Protein AF-A0AA38JEW5-F1 (afdb_monomer_lite)

Sequence (229 aa):
MPILPPASLPDKCTCCRGNADSGFKTCTACRKKRNAYQKQRNRKKRAKDILSSYDLDIEKKREKTLLNDTMIFGTEFQSATEMYRQLKSLVRMNARLNYKACHSIVADPECGHKKRALLVARDVRKVAHVPFNHKGAPAHPSQSLSFHTLQFRCTCMTSDSSQRVVGKQANYLGNGDAENGTCQGEVEVTVLDDLRHPSGIAARFLYHHLFFRPEYNSPRICRTQWRGY

Radius of gyration: 36.74 Å; chains: 1; bounding box: 129×66×47 Å

Structure (mmCIF, N/CA/C/O backbone):
data_AF-A0AA38JEW5-F1
#
_entry.id   AF-A0AA38JEW5-F1
#
loop_
_atom_site.group_PDB
_atom_site.id
_atom_site.type_symbol
_atom_site.label_atom_id
_atom_site.label_alt_id
_atom_site.label_comp_id
_atom_site.label_asym_id
_atom_site.label_entity_id
_atom_site.label_seq_id
_atom_site.pdbx_PDB_ins_code
_atom_site.Cartn_x
_atom_site.Cartn_y
_atom_site.Cartn_z
_atom_site.occupancy
_atom_site.B_iso_or_equiv
_atom_site.auth_seq_id
_atom_site.auth_comp_id
_atom_site.auth_asym_id
_atom_site.auth_atom_id
_atom_site.pdbx_PDB_model_num
ATOM 1 N N . MET A 1 1 ? 76.617 30.696 5.388 1.00 65.62 1 MET A N 1
ATOM 2 C CA . MET A 1 1 ? 75.631 30.307 4.357 1.00 65.62 1 MET A CA 1
ATOM 3 C C . MET A 1 1 ? 75.469 31.486 3.404 1.00 65.62 1 MET A C 1
ATOM 5 O O . MET A 1 1 ? 74.928 32.494 3.841 1.00 65.62 1 MET A O 1
ATOM 9 N N . PRO A 1 2 ? 76.011 31.443 2.176 1.00 67.31 2 PRO A N 1
ATOM 10 C CA . PRO A 1 2 ? 75.814 32.523 1.211 1.00 67.31 2 PRO A CA 1
ATOM 11 C C . PRO A 1 2 ? 74.336 32.601 0.798 1.00 67.31 2 PRO A C 1
ATOM 13 O O . PRO A 1 2 ? 73.737 31.594 0.423 1.00 67.31 2 PRO A O 1
ATOM 16 N N . ILE A 1 3 ? 73.741 33.792 0.898 1.00 75.50 3 ILE A N 1
ATOM 17 C CA . ILE A 1 3 ? 72.380 34.074 0.428 1.00 75.50 3 ILE A CA 1
ATOM 18 C C . ILE A 1 3 ? 72.451 34.193 -1.097 1.00 75.50 3 ILE A C 1
ATOM 20 O O . ILE A 1 3 ? 73.058 35.125 -1.620 1.00 75.50 3 ILE A O 1
ATOM 24 N N . LEU A 1 4 ? 71.873 33.226 -1.812 1.00 73.81 4 LEU A N 1
ATOM 25 C CA . LEU A 1 4 ? 71.761 33.291 -3.268 1.00 73.81 4 LEU A CA 1
ATOM 26 C C . LEU A 1 4 ? 70.819 34.442 -3.661 1.00 73.81 4 LEU A C 1
ATOM 28 O O . LEU A 1 4 ? 69.742 34.566 -3.067 1.00 73.81 4 LEU A O 1
ATOM 32 N N . PRO A 1 5 ? 71.188 35.274 -4.652 1.00 75.69 5 PRO A N 1
ATOM 33 C CA . PRO A 1 5 ? 70.313 36.332 -5.132 1.00 75.69 5 PRO A CA 1
ATOM 34 C C . PRO A 1 5 ? 69.021 35.726 -5.704 1.00 75.69 5 PRO A C 1
ATOM 36 O O . PRO A 1 5 ? 69.061 34.655 -6.321 1.00 75.69 5 PRO A O 1
ATOM 39 N N . PRO A 1 6 ? 67.862 36.382 -5.510 1.00 78.31 6 PRO A N 1
ATOM 40 C CA . PRO A 1 6 ? 66.603 35.899 -6.054 1.00 78.31 6 PRO A CA 1
ATOM 41 C C . PRO A 1 6 ? 66.712 35.830 -7.578 1.00 78.31 6 PRO A C 1
ATOM 43 O O . PRO A 1 6 ? 67.056 36.815 -8.229 1.00 78.31 6 PRO A O 1
ATOM 46 N N . ALA A 1 7 ? 66.435 34.653 -8.141 1.00 79.81 7 ALA A N 1
ATOM 47 C CA . ALA A 1 7 ? 66.433 34.451 -9.584 1.00 79.81 7 ALA A CA 1
ATOM 48 C C . ALA A 1 7 ? 65.529 35.499 -10.254 1.00 79.81 7 ALA A C 1
ATOM 50 O O . ALA A 1 7 ? 64.361 35.647 -9.876 1.00 79.81 7 ALA A O 1
ATOM 51 N N . SER A 1 8 ? 66.075 36.228 -11.230 1.00 79.88 8 SER A N 1
ATOM 52 C CA . SER A 1 8 ? 65.326 37.226 -11.989 1.00 79.88 8 SER A CA 1
ATOM 53 C C . SER A 1 8 ? 64.119 36.569 -12.663 1.00 79.88 8 SER A C 1
ATOM 55 O O . SER A 1 8 ? 64.194 35.469 -13.219 1.00 79.88 8 SER A O 1
ATOM 57 N N . LEU A 1 9 ? 62.961 37.221 -12.556 1.00 79.19 9 LEU A N 1
ATOM 58 C CA . LEU A 1 9 ? 61.744 36.746 -13.206 1.00 79.19 9 LEU A CA 1
ATOM 59 C C . LEU A 1 9 ? 61.880 36.899 -14.731 1.00 79.19 9 LEU A C 1
ATOM 61 O O . LEU A 1 9 ? 62.495 37.857 -15.187 1.00 79.19 9 LEU A O 1
ATOM 65 N N . PRO A 1 10 ? 61.310 35.978 -15.528 1.00 81.50 10 PRO A N 1
ATOM 66 C CA . PRO A 1 10 ? 61.422 36.037 -16.981 1.00 81.50 10 PRO A CA 1
ATOM 67 C C . PRO A 1 10 ? 60.634 37.221 -17.562 1.00 81.50 10 PRO A C 1
ATOM 69 O O . PRO A 1 10 ? 59.448 37.373 -17.268 1.00 81.50 10 PRO A O 1
ATOM 72 N N . ASP A 1 11 ? 61.257 37.983 -18.467 1.00 84.19 11 ASP A N 1
ATOM 73 C CA . ASP A 1 11 ? 60.635 39.138 -19.149 1.00 84.19 11 ASP A CA 1
ATOM 74 C C . ASP A 1 11 ? 59.455 38.743 -20.051 1.00 84.19 11 ASP A C 1
ATOM 76 O O . ASP A 1 11 ? 58.557 39.536 -20.350 1.00 84.19 11 ASP A O 1
ATOM 80 N N . LYS A 1 12 ? 59.444 37.483 -20.495 1.00 90.00 12 LYS A N 1
ATOM 81 C CA . LYS A 1 12 ? 58.421 36.931 -21.381 1.00 90.00 12 LYS A CA 1
ATOM 82 C C . LYS A 1 12 ? 57.562 35.914 -20.647 1.00 90.00 12 LYS A C 1
ATOM 84 O O . LYS A 1 12 ? 58.041 35.019 -19.954 1.00 90.00 12 LYS A O 1
ATOM 89 N N . CYS A 1 13 ? 56.257 36.012 -20.865 1.00 91.25 13 CYS A N 1
ATOM 90 C CA . CYS A 1 13 ? 55.272 35.074 -20.365 1.00 91.25 13 CYS A CA 1
ATOM 91 C C . CYS A 1 13 ? 55.573 33.663 -20.874 1.00 91.25 13 CYS A C 1
ATOM 93 O O . CYS A 1 13 ? 55.599 33.412 -22.078 1.00 91.25 13 CYS A O 1
ATOM 95 N N . THR A 1 14 ? 55.672 32.711 -19.953 1.00 89.06 14 THR A N 1
ATOM 96 C CA . THR A 1 14 ? 55.956 31.305 -20.274 1.00 89.06 14 THR A CA 1
ATOM 97 C C . THR A 1 14 ? 54.867 30.618 -21.106 1.00 89.06 14 THR A C 1
ATOM 99 O O . THR A 1 14 ? 55.142 29.619 -21.759 1.00 89.06 14 THR A O 1
ATOM 102 N N . CYS A 1 15 ? 53.635 31.144 -21.121 1.00 90.88 15 CYS A N 1
ATOM 103 C CA . CYS A 1 15 ? 52.511 30.546 -21.850 1.00 90.88 15 CYS A CA 1
ATOM 104 C C . CYS A 1 15 ? 52.329 31.088 -23.277 1.00 90.88 15 CYS A C 1
ATOM 106 O O . CYS A 1 15 ? 51.988 30.318 -24.166 1.00 90.88 15 CYS A O 1
ATOM 108 N N . CYS A 1 16 ? 52.497 32.396 -23.500 1.00 93.81 16 CYS A N 1
ATOM 109 C CA . CYS A 1 16 ? 52.230 33.028 -24.804 1.00 93.81 16 CYS A CA 1
ATOM 110 C C . CYS A 1 16 ? 53.411 33.814 -25.380 1.00 93.81 16 CYS A C 1
ATOM 112 O O . CYS A 1 16 ? 53.269 34.416 -26.438 1.00 93.81 16 CYS A O 1
ATOM 114 N N . ARG A 1 17 ? 54.551 33.853 -24.678 1.00 92.38 17 ARG A N 1
ATOM 115 C CA . ARG A 1 17 ? 55.756 34.629 -25.020 1.00 92.38 17 ARG A CA 1
ATOM 116 C C . ARG A 1 17 ? 55.576 36.156 -25.102 1.00 92.38 17 ARG A C 1
ATOM 118 O O . ARG A 1 17 ? 56.543 36.841 -25.414 1.00 92.38 17 ARG A O 1
ATOM 125 N N . GLY A 1 18 ? 54.391 36.692 -24.790 1.00 90.38 18 GLY A N 1
ATOM 126 C CA . GLY A 1 18 ? 54.160 38.137 -24.643 1.00 90.38 18 GLY A CA 1
ATOM 127 C C . GLY A 1 18 ? 54.789 38.710 -23.369 1.00 90.38 18 GLY A C 1
ATOM 128 O O . GLY A 1 18 ? 55.212 37.946 -22.504 1.00 90.38 18 GLY A O 1
ATOM 129 N N . ASN A 1 19 ? 54.823 40.035 -23.229 1.00 90.06 19 ASN A N 1
ATOM 130 C CA . ASN A 1 19 ? 55.461 40.706 -22.088 1.00 90.06 19 ASN A CA 1
ATOM 131 C C . ASN A 1 19 ? 54.817 40.275 -20.759 1.00 90.06 19 ASN A C 1
ATOM 133 O O . ASN A 1 19 ? 53.589 40.295 -20.621 1.00 90.06 19 ASN A O 1
ATOM 137 N N . ALA A 1 20 ? 55.635 39.813 -19.811 1.00 87.38 20 ALA A N 1
ATOM 138 C CA . ALA A 1 20 ? 55.176 39.461 -18.473 1.00 87.38 20 ALA A CA 1
ATOM 139 C C . ALA A 1 20 ? 54.899 40.726 -17.646 1.00 87.38 20 ALA A C 1
ATOM 141 O O . ALA A 1 20 ? 55.530 41.761 -17.847 1.00 87.38 20 ALA A O 1
ATOM 142 N N . ASP A 1 21 ? 53.950 40.636 -16.713 1.00 87.31 21 ASP A N 1
ATOM 143 C CA . ASP A 1 21 ? 53.734 41.721 -15.757 1.00 87.31 21 ASP A CA 1
ATOM 144 C C . ASP A 1 21 ? 54.842 41.668 -14.700 1.00 87.31 21 ASP A C 1
ATOM 146 O O . ASP A 1 21 ? 55.240 40.577 -14.270 1.00 87.31 21 ASP A O 1
ATOM 150 N N . SER A 1 22 ? 55.310 42.830 -14.245 1.00 87.06 22 SER A N 1
ATOM 151 C CA . SER A 1 22 ? 56.312 42.909 -13.183 1.00 87.06 22 SER A CA 1
ATOM 152 C C . SER A 1 22 ? 55.844 42.127 -11.948 1.00 87.06 22 SER A C 1
ATOM 154 O O . SER A 1 22 ? 54.728 42.293 -11.453 1.00 87.06 22 SER A O 1
ATOM 156 N N . GLY A 1 23 ? 56.684 41.199 -11.483 1.00 85.69 23 GLY A N 1
ATOM 157 C CA . GLY A 1 23 ? 56.381 40.341 -10.333 1.00 85.69 23 GLY A CA 1
ATOM 158 C C . GLY A 1 23 ? 55.600 39.053 -10.635 1.00 85.69 23 GLY A C 1
ATOM 159 O O . GLY A 1 23 ? 55.352 38.280 -9.710 1.00 85.69 23 GLY A O 1
ATOM 160 N N . PHE A 1 24 ? 55.241 38.755 -11.892 1.00 86.56 24 PHE A N 1
ATOM 161 C CA . PHE A 1 24 ? 54.499 37.534 -12.240 1.00 86.56 24 PHE A CA 1
ATOM 162 C C . PHE A 1 24 ? 55.147 36.730 -13.374 1.00 86.56 24 PHE A C 1
ATOM 164 O O . PHE A 1 24 ? 55.591 37.263 -14.380 1.00 86.56 24 PHE A O 1
ATOM 171 N N . LYS A 1 25 ? 55.089 35.393 -13.280 1.00 88.25 25 LYS A N 1
ATOM 172 C CA . LYS A 1 25 ? 55.591 34.469 -14.326 1.00 88.25 25 LYS A CA 1
ATOM 173 C C . LYS A 1 25 ? 54.719 34.420 -15.596 1.00 88.25 25 LYS A C 1
ATOM 175 O O . LYS A 1 25 ? 55.063 33.752 -16.571 1.00 88.25 25 LYS A O 1
ATOM 180 N N . THR A 1 26 ? 53.546 35.055 -15.583 1.00 91.50 26 THR A N 1
ATOM 181 C CA . THR A 1 26 ? 52.576 35.038 -16.688 1.00 91.50 26 THR A CA 1
ATOM 182 C C . THR A 1 26 ? 51.981 36.416 -16.909 1.00 91.50 26 THR A C 1
ATOM 184 O O . THR A 1 26 ? 51.644 37.077 -15.932 1.00 91.50 26 THR A O 1
ATOM 187 N N . CYS A 1 27 ? 51.753 36.796 -18.167 1.00 94.50 27 CYS A N 1
ATOM 188 C CA . CYS A 1 27 ? 51.086 38.052 -18.500 1.00 94.50 27 CYS A CA 1
ATOM 189 C C . CYS A 1 27 ? 49.611 38.063 -18.061 1.00 94.50 27 CYS A C 1
ATOM 191 O O . CYS A 1 27 ? 48.964 37.011 -17.922 1.00 94.50 27 CYS A O 1
ATOM 193 N N . THR A 1 28 ? 49.044 39.262 -17.922 1.00 93.81 28 THR A N 1
ATOM 194 C CA . THR A 1 28 ? 47.645 39.457 -17.522 1.00 93.81 28 THR A CA 1
ATOM 195 C C . THR A 1 28 ? 46.649 38.738 -18.435 1.00 93.81 28 THR A C 1
ATOM 197 O O . THR A 1 28 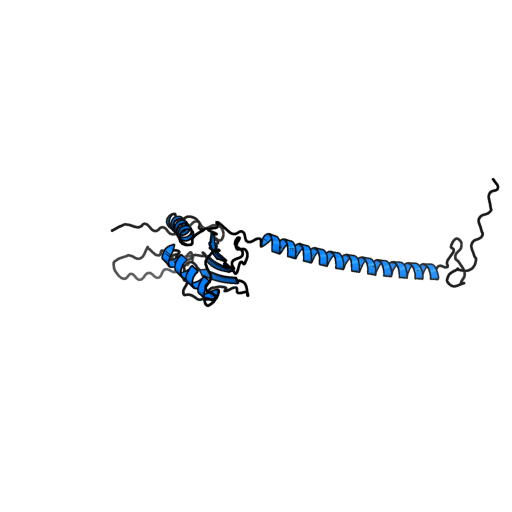? 45.673 38.177 -17.932 1.00 93.81 28 THR A O 1
ATOM 200 N N . ALA A 1 29 ? 46.890 38.671 -19.749 1.00 94.31 29 ALA A N 1
ATOM 201 C CA . ALA A 1 29 ? 46.008 37.963 -20.682 1.00 94.31 29 ALA A CA 1
ATOM 202 C C . ALA A 1 29 ? 45.953 36.449 -20.396 1.00 94.31 29 ALA A C 1
ATOM 204 O O . ALA A 1 29 ? 44.869 35.872 -20.261 1.00 94.31 29 ALA A O 1
ATOM 205 N N . CYS A 1 30 ? 47.114 35.810 -20.211 1.00 95.50 30 CYS A N 1
ATOM 206 C CA . CYS A 1 30 ? 47.204 34.392 -19.855 1.00 95.50 30 CYS A CA 1
ATOM 207 C C . CYS A 1 30 ? 46.584 34.102 -18.483 1.00 95.50 30 CYS A C 1
ATOM 209 O O . CYS A 1 30 ? 45.878 33.104 -18.323 1.00 95.50 30 CYS A O 1
ATOM 211 N N . ARG A 1 31 ? 46.783 34.995 -17.505 1.00 94.31 31 ARG A N 1
ATOM 212 C CA . ARG A 1 31 ? 46.160 34.899 -16.177 1.00 94.31 31 ARG A CA 1
ATOM 213 C C . ARG A 1 31 ? 44.634 35.005 -16.255 1.00 94.31 31 ARG A C 1
ATOM 215 O O . ARG A 1 31 ? 43.947 34.156 -15.692 1.00 94.31 31 ARG A O 1
ATOM 222 N N . LYS A 1 32 ? 44.089 35.973 -17.006 1.00 94.81 32 LYS A N 1
ATOM 223 C CA . LYS A 1 32 ? 42.638 36.108 -17.245 1.00 94.81 32 LYS A CA 1
ATOM 224 C C . LYS A 1 32 ? 42.058 34.855 -17.907 1.00 94.81 32 LYS A C 1
ATOM 226 O O . LYS A 1 32 ? 41.049 34.340 -17.431 1.00 94.81 32 LYS A O 1
ATOM 231 N N . LYS A 1 33 ? 42.725 34.313 -18.936 1.00 96.19 33 LYS A N 1
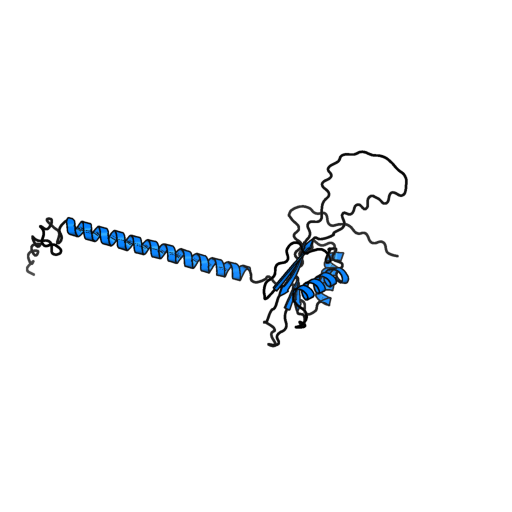ATOM 232 C CA . LYS A 1 33 ? 42.307 33.074 -19.619 1.00 96.19 33 LYS A CA 1
ATOM 233 C C . LYS A 1 33 ? 42.301 31.869 -18.671 1.00 96.19 33 LYS A C 1
ATOM 235 O O . LYS A 1 33 ? 41.318 31.131 -18.629 1.00 96.19 33 LYS A O 1
ATOM 240 N N . ARG A 1 34 ? 43.354 31.698 -17.861 1.00 96.12 34 ARG A N 1
ATOM 241 C CA . ARG A 1 34 ? 43.435 30.641 -16.836 1.00 96.12 34 ARG A CA 1
ATOM 242 C C . ARG A 1 34 ? 42.317 30.773 -15.800 1.00 96.12 34 ARG A C 1
ATOM 244 O O . ARG A 1 34 ? 41.654 29.783 -15.502 1.00 96.12 34 ARG A O 1
ATOM 251 N N . ASN A 1 35 ? 42.077 31.981 -15.295 1.00 96.25 35 ASN A N 1
ATOM 252 C CA . ASN A 1 35 ? 41.028 32.244 -14.309 1.00 96.25 35 ASN A CA 1
ATOM 253 C C . ASN A 1 35 ? 39.630 31.987 -14.889 1.00 96.25 35 ASN A C 1
ATOM 255 O O . ASN A 1 35 ? 38.791 31.394 -14.216 1.00 96.25 35 ASN A O 1
ATOM 259 N N . ALA A 1 36 ? 39.381 32.371 -16.145 1.00 95.94 36 ALA A N 1
ATOM 260 C CA . ALA A 1 36 ? 38.125 32.083 -16.836 1.00 95.94 36 ALA A CA 1
ATOM 261 C C . ALA A 1 36 ? 37.895 30.570 -16.991 1.00 95.94 36 ALA A C 1
ATOM 263 O O . ALA A 1 36 ? 36.815 30.078 -16.660 1.00 95.94 36 ALA A O 1
ATOM 264 N N . TYR A 1 37 ? 38.926 29.822 -17.401 1.00 97.19 37 TYR A N 1
ATOM 265 C CA . TYR A 1 37 ? 38.867 28.362 -17.493 1.00 97.19 37 TYR A CA 1
ATOM 266 C C . TYR A 1 37 ? 38.609 27.707 -16.128 1.00 97.19 37 TYR A C 1
ATOM 268 O O . TYR A 1 37 ? 37.722 26.862 -16.003 1.00 97.19 37 TYR A O 1
ATOM 276 N N . GLN A 1 38 ? 39.317 28.132 -15.075 1.00 97.50 38 GLN A N 1
ATOM 277 C CA . GLN A 1 38 ? 39.076 27.644 -13.713 1.00 97.50 38 GLN A CA 1
ATOM 278 C C . GLN A 1 38 ? 37.654 27.966 -13.235 1.00 97.50 38 GLN A C 1
ATOM 280 O O . GLN A 1 38 ? 36.978 27.091 -12.696 1.00 97.50 38 GLN A O 1
ATOM 285 N N . LYS A 1 39 ? 37.154 29.182 -13.491 1.00 97.62 39 LYS A N 1
ATOM 286 C CA . LYS A 1 39 ? 35.776 29.579 -13.168 1.00 97.62 39 LYS A CA 1
ATOM 287 C C . LYS A 1 39 ? 34.758 28.693 -13.889 1.00 97.62 39 LYS A C 1
ATOM 289 O O . LYS A 1 39 ? 33.797 28.248 -13.264 1.00 97.62 39 LYS A O 1
ATOM 294 N N . GLN A 1 40 ? 34.972 28.396 -15.171 1.00 97.31 40 GLN A N 1
ATOM 295 C CA . GLN A 1 40 ? 34.106 27.502 -15.944 1.00 97.31 40 GLN A CA 1
ATOM 296 C C . GLN A 1 40 ? 34.146 26.063 -15.409 1.00 97.31 40 GLN A C 1
ATOM 298 O O . GLN A 1 40 ? 33.094 25.455 -15.215 1.00 97.31 40 GLN A O 1
ATOM 303 N N . ARG A 1 41 ? 35.338 25.532 -15.110 1.00 97.75 41 ARG A N 1
ATOM 304 C CA . ARG A 1 41 ? 35.515 24.196 -14.521 1.00 97.75 41 ARG A CA 1
ATOM 305 C C . ARG A 1 41 ? 34.810 24.080 -13.168 1.00 97.75 41 ARG A C 1
ATOM 307 O O . ARG A 1 41 ? 34.092 23.110 -12.941 1.00 97.75 41 ARG A O 1
ATOM 314 N N . ASN A 1 42 ? 34.946 25.088 -12.308 1.00 97.06 42 ASN A N 1
ATOM 315 C CA . ASN A 1 42 ? 34.296 25.119 -10.998 1.00 97.06 42 ASN A CA 1
ATOM 316 C C . ASN A 1 42 ? 32.768 25.215 -11.111 1.00 97.06 42 ASN A C 1
ATOM 318 O O . ASN A 1 42 ? 32.065 24.553 -10.353 1.00 97.06 42 ASN A O 1
ATOM 322 N N . ARG A 1 43 ? 32.242 25.984 -12.076 1.00 96.88 43 ARG A N 1
ATOM 323 C CA . ARG A 1 43 ? 30.797 26.025 -12.368 1.00 96.88 43 ARG A CA 1
ATOM 324 C C . ARG A 1 43 ? 30.267 24.661 -12.806 1.00 96.88 43 ARG A C 1
ATOM 326 O O . ARG A 1 43 ? 29.262 24.215 -12.266 1.00 96.88 43 ARG A O 1
ATOM 333 N N . LYS A 1 44 ? 30.965 23.981 -13.725 1.00 96.25 44 LYS A N 1
ATOM 334 C CA . LYS A 1 44 ? 30.600 22.622 -14.160 1.00 96.25 44 LYS A CA 1
ATOM 335 C C . LYS A 1 44 ? 30.627 21.624 -13.000 1.00 96.25 44 LYS A C 1
ATOM 337 O O . LYS A 1 44 ? 29.700 20.835 -12.873 1.00 96.25 44 LYS A O 1
ATOM 342 N N . LYS A 1 45 ? 31.650 21.691 -12.138 1.00 97.31 45 LYS A N 1
ATOM 343 C CA . LYS A 1 45 ? 31.744 20.840 -10.944 1.00 97.31 45 LYS A CA 1
ATOM 344 C C . LYS A 1 45 ? 30.550 21.059 -10.007 1.00 97.31 45 LYS A C 1
ATOM 346 O O . LYS A 1 45 ? 29.843 20.107 -9.722 1.00 97.31 45 LYS A O 1
ATOM 351 N N . ARG A 1 46 ? 30.253 22.313 -9.640 1.00 97.12 46 ARG A N 1
ATOM 352 C CA . ARG A 1 46 ? 29.103 22.645 -8.777 1.00 97.12 46 ARG A CA 1
ATOM 353 C C . ARG A 1 46 ? 27.768 22.177 -9.356 1.00 97.12 46 ARG A C 1
ATOM 355 O O . ARG A 1 46 ? 26.950 21.658 -8.615 1.00 97.12 46 ARG A O 1
ATOM 362 N N . ALA A 1 47 ? 27.547 22.342 -10.661 1.00 97.50 47 ALA A N 1
ATOM 363 C CA . ALA A 1 47 ? 26.318 21.873 -11.303 1.00 97.50 47 ALA A CA 1
ATOM 364 C C . ALA A 1 47 ? 26.169 20.344 -11.217 1.00 97.50 47 ALA A C 1
ATOM 366 O O . ALA A 1 47 ? 25.080 19.852 -10.938 1.00 97.50 47 ALA A O 1
ATOM 367 N N . LYS A 1 48 ? 27.267 19.599 -11.402 1.00 97.06 48 LYS A N 1
ATOM 368 C CA . LYS A 1 48 ? 27.281 18.139 -11.245 1.00 97.06 48 LYS A CA 1
ATOM 369 C C . LYS A 1 48 ? 27.006 17.718 -9.798 1.00 97.06 48 LYS A C 1
ATOM 371 O O . LYS A 1 48 ? 26.219 16.804 -9.587 1.00 97.06 48 LYS A O 1
ATOM 376 N N . ASP A 1 49 ? 27.615 18.401 -8.831 1.00 95.88 49 ASP A N 1
ATOM 377 C CA . ASP A 1 49 ? 27.412 18.120 -7.405 1.00 95.88 49 ASP A CA 1
ATOM 378 C C . ASP A 1 49 ? 25.942 18.362 -6.999 1.00 95.88 49 ASP A C 1
ATOM 380 O O . ASP A 1 49 ? 25.360 17.542 -6.296 1.00 95.88 49 ASP A O 1
ATOM 384 N N . ILE A 1 50 ? 25.313 19.430 -7.514 1.00 96.44 50 ILE A N 1
ATOM 385 C CA . ILE A 1 50 ? 23.886 19.726 -7.291 1.00 96.44 50 ILE A CA 1
ATOM 386 C C . ILE A 1 50 ? 22.991 18.628 -7.879 1.00 96.44 50 ILE A C 1
ATOM 388 O O . ILE A 1 50 ? 22.092 18.147 -7.196 1.00 96.44 50 ILE A O 1
ATOM 392 N N . LEU A 1 51 ? 23.223 18.213 -9.128 1.00 95.75 51 LEU A N 1
ATOM 393 C CA . LEU A 1 51 ? 22.433 17.139 -9.746 1.00 95.75 51 LEU A CA 1
ATOM 394 C C . LEU A 1 51 ? 22.559 15.830 -8.957 1.00 95.75 51 LEU A C 1
ATOM 396 O O . LEU A 1 51 ? 21.552 15.215 -8.630 1.00 95.75 51 LEU A O 1
ATOM 400 N N . SER A 1 52 ? 23.779 15.477 -8.546 1.00 95.81 52 SER A N 1
ATOM 401 C CA . SER A 1 52 ? 24.018 14.285 -7.732 1.00 95.81 52 SER A CA 1
ATOM 402 C C . SER A 1 52 ? 23.318 14.342 -6.371 1.00 95.81 52 SER A C 1
ATOM 404 O O . SER A 1 52 ? 22.866 13.305 -5.896 1.00 95.81 52 SER A O 1
ATOM 406 N N . SER A 1 53 ? 23.212 15.514 -5.730 1.00 95.62 53 SER A N 1
ATOM 407 C CA . SER A 1 53 ? 22.463 15.627 -4.470 1.00 95.62 53 SER A CA 1
ATOM 408 C C . SER A 1 53 ? 20.958 15.440 -4.665 1.00 95.62 53 SER A C 1
ATOM 410 O O . SER A 1 53 ? 20.312 14.840 -3.811 1.00 95.62 53 SER A O 1
ATOM 412 N N . TYR A 1 54 ? 20.404 15.892 -5.798 1.00 94.94 54 TYR A N 1
ATOM 413 C CA . TYR A 1 54 ? 18.990 15.670 -6.114 1.00 94.94 54 TYR A CA 1
ATOM 414 C C . TYR A 1 54 ? 18.674 14.186 -6.320 1.00 94.94 54 TYR A C 1
ATOM 416 O O . TYR A 1 54 ? 17.652 13.719 -5.820 1.00 94.94 54 TYR A O 1
ATOM 424 N N . ASP A 1 55 ? 19.547 13.444 -7.003 1.00 90.69 55 ASP A N 1
ATOM 425 C CA . ASP A 1 55 ? 19.354 12.006 -7.224 1.00 90.69 55 ASP A CA 1
ATOM 426 C C . ASP A 1 55 ? 19.336 11.236 -5.892 1.00 90.69 55 ASP A C 1
ATOM 428 O O . ASP A 1 55 ? 18.422 10.447 -5.644 1.00 90.69 55 ASP A O 1
ATOM 432 N N . LEU A 1 56 ? 20.264 11.552 -4.981 1.00 92.50 56 LEU A N 1
ATOM 433 C CA . LEU A 1 56 ? 20.305 10.958 -3.639 1.00 92.50 56 LEU A CA 1
ATOM 434 C C . LEU A 1 56 ? 19.052 11.286 -2.809 1.00 92.50 56 LEU A C 1
ATOM 436 O O . LEU A 1 56 ? 18.524 10.423 -2.105 1.00 92.50 56 LEU A O 1
ATOM 440 N N . ASP A 1 57 ? 18.539 12.515 -2.900 1.00 91.56 57 ASP A N 1
ATOM 441 C CA . ASP A 1 57 ? 17.305 12.906 -2.209 1.00 91.56 57 ASP A CA 1
ATOM 442 C C . ASP A 1 57 ? 16.069 12.192 -2.779 1.00 91.56 57 ASP A C 1
ATOM 444 O O . ASP A 1 57 ? 15.146 11.855 -2.029 1.00 91.56 57 ASP A O 1
ATOM 448 N N . ILE A 1 58 ? 16.034 11.938 -4.092 1.00 91.44 58 ILE A N 1
ATOM 449 C CA . ILE A 1 58 ? 14.968 11.162 -4.737 1.00 91.44 58 ILE A CA 1
ATOM 450 C C . ILE A 1 58 ? 15.014 9.705 -4.267 1.00 91.44 58 ILE A C 1
ATOM 452 O O . ILE A 1 58 ? 13.970 9.161 -3.898 1.00 91.44 58 ILE A O 1
ATOM 456 N N . GLU A 1 59 ? 16.192 9.082 -4.233 1.00 90.00 59 GLU A N 1
ATOM 457 C CA . GLU A 1 59 ? 16.363 7.708 -3.745 1.00 90.00 59 GLU A CA 1
ATOM 458 C C . GLU A 1 59 ? 15.963 7.579 -2.274 1.00 90.00 59 GLU A C 1
ATOM 460 O O . GLU A 1 59 ? 15.145 6.726 -1.929 1.00 90.00 59 GLU A O 1
ATOM 465 N N . LYS A 1 60 ? 16.418 8.500 -1.419 1.00 90.44 60 LYS A N 1
ATOM 466 C CA . LYS A 1 60 ? 16.056 8.518 0.004 1.00 90.44 60 LYS A CA 1
ATOM 467 C C . LYS A 1 60 ? 14.560 8.736 0.227 1.00 90.44 60 LYS A C 1
ATOM 469 O O . LYS A 1 60 ? 13.977 8.156 1.143 1.00 90.44 60 LYS A O 1
ATOM 474 N N . LYS A 1 61 ? 13.906 9.561 -0.601 1.00 85.56 61 LYS A N 1
ATOM 475 C CA . LYS A 1 61 ? 12.441 9.704 -0.572 1.00 85.56 61 LYS A CA 1
ATOM 476 C C . LYS A 1 61 ? 11.746 8.411 -0.983 1.00 85.56 61 LYS A C 1
ATOM 478 O O . LYS A 1 61 ? 10.799 8.033 -0.306 1.00 85.56 61 LYS A O 1
ATOM 483 N N . ARG A 1 62 ? 12.219 7.718 -2.026 1.00 79.88 62 ARG A N 1
ATOM 484 C CA . ARG A 1 62 ? 11.668 6.417 -2.444 1.00 79.88 62 ARG A CA 1
ATOM 485 C C . ARG A 1 62 ? 11.814 5.368 -1.346 1.00 79.88 62 ARG A C 1
ATOM 487 O O . ARG A 1 62 ? 10.833 4.711 -1.021 1.00 79.88 62 ARG A O 1
ATOM 494 N N . GLU A 1 63 ? 12.986 5.265 -0.727 1.00 79.31 63 GLU A N 1
ATOM 495 C CA . GLU A 1 63 ? 13.232 4.340 0.383 1.00 79.31 63 GLU A CA 1
ATOM 496 C C . GLU A 1 63 ? 12.349 4.661 1.595 1.00 79.31 63 GLU A C 1
ATOM 498 O O . GLU A 1 63 ? 11.726 3.772 2.169 1.00 79.31 63 GLU A O 1
ATOM 503 N N . LYS A 1 64 ? 12.203 5.945 1.944 1.00 76.44 64 LYS A N 1
ATOM 504 C CA . LYS A 1 64 ? 11.314 6.366 3.033 1.00 76.44 64 LYS A CA 1
ATOM 505 C C . LYS A 1 64 ? 9.840 6.103 2.720 1.00 76.44 64 LYS A C 1
ATOM 507 O O . LYS A 1 64 ? 9.094 5.743 3.625 1.00 76.44 64 LYS A O 1
ATOM 512 N N . THR A 1 65 ? 9.412 6.274 1.469 1.00 69.06 65 THR A N 1
ATOM 513 C CA . THR A 1 65 ? 8.062 5.890 1.042 1.00 69.06 65 THR A CA 1
ATOM 514 C C . THR A 1 65 ? 7.874 4.383 1.178 1.00 69.06 65 THR A C 1
ATOM 516 O O . THR A 1 65 ? 6.879 3.984 1.759 1.00 69.06 65 THR A O 1
ATOM 519 N N . LEU A 1 66 ? 8.843 3.562 0.762 1.00 67.44 66 LEU A N 1
ATOM 520 C CA . LEU A 1 66 ? 8.779 2.101 0.898 1.00 67.44 66 LEU A CA 1
ATOM 521 C C . LEU A 1 66 ? 8.778 1.631 2.363 1.00 67.44 66 LEU A C 1
ATOM 523 O O . LEU A 1 66 ? 8.035 0.721 2.706 1.00 67.44 66 LEU A O 1
ATOM 527 N N . LEU A 1 67 ? 9.560 2.267 3.241 1.00 61.41 67 LEU A N 1
ATOM 528 C CA . LEU A 1 67 ? 9.588 1.956 4.677 1.00 61.41 67 LEU A CA 1
ATOM 529 C C . LEU A 1 67 ? 8.333 2.439 5.413 1.00 61.41 67 LEU A C 1
ATOM 531 O O . LEU A 1 67 ? 7.875 1.785 6.344 1.00 61.41 67 LEU A O 1
ATOM 535 N N . ASN A 1 68 ? 7.734 3.555 5.006 1.00 56.56 68 ASN A N 1
ATOM 536 C CA . ASN A 1 68 ? 6.433 3.962 5.544 1.00 56.56 68 ASN A CA 1
ATOM 537 C C . ASN A 1 68 ? 5.282 3.112 4.992 1.00 56.56 68 ASN A C 1
ATOM 539 O O . ASN A 1 68 ? 4.229 3.042 5.621 1.00 56.56 68 ASN A O 1
ATOM 543 N N . ASP A 1 69 ? 5.506 2.450 3.858 1.00 50.22 69 ASP A N 1
ATOM 544 C CA . ASP A 1 69 ? 4.633 1.426 3.288 1.00 50.22 69 ASP A CA 1
ATOM 545 C C . ASP A 1 69 ? 5.010 0.017 3.775 1.00 50.22 69 ASP A C 1
ATOM 547 O O . ASP A 1 69 ? 4.560 -0.981 3.206 1.00 50.22 69 ASP A O 1
ATOM 551 N N . THR A 1 70 ? 5.799 -0.089 4.863 1.00 51.72 70 THR A N 1
ATOM 552 C CA . THR A 1 70 ? 5.773 -1.287 5.711 1.00 51.72 70 THR A CA 1
ATOM 553 C C . THR A 1 70 ? 4.332 -1.399 6.166 1.00 51.72 70 THR A C 1
ATOM 555 O O . THR A 1 70 ? 3.927 -0.719 7.109 1.00 51.72 70 THR A O 1
ATOM 558 N N . MET A 1 71 ? 3.536 -2.155 5.405 1.00 53.41 71 MET A N 1
ATOM 559 C CA . MET A 1 71 ? 2.121 -2.348 5.651 1.00 53.41 71 MET A CA 1
ATOM 560 C C . MET A 1 71 ? 1.991 -2.639 7.135 1.00 53.41 71 MET A C 1
ATOM 562 O O . MET A 1 71 ? 2.497 -3.652 7.616 1.00 53.41 71 MET A O 1
ATOM 566 N N . ILE A 1 72 ? 1.399 -1.700 7.877 1.00 56.03 72 ILE A N 1
ATOM 567 C CA . ILE A 1 72 ? 1.061 -1.918 9.276 1.00 56.03 72 ILE A CA 1
ATOM 568 C C . ILE A 1 72 ? -0.093 -2.905 9.215 1.00 56.03 72 ILE A C 1
ATOM 570 O O . ILE A 1 72 ? -1.266 -2.522 9.247 1.00 56.03 72 ILE A O 1
ATOM 574 N N . PHE A 1 73 ? 0.268 -4.171 9.018 1.00 63.50 73 PHE A N 1
ATOM 575 C CA . PHE A 1 73 ? -0.616 -5.299 9.142 1.00 63.50 73 PHE A CA 1
ATOM 576 C C . PHE A 1 73 ? -1.206 -5.152 10.535 1.00 63.50 73 PHE A C 1
ATOM 578 O O . PHE A 1 73 ? -0.482 -4.973 11.516 1.00 63.50 73 PHE A O 1
ATOM 585 N N . GLY A 1 74 ? -2.530 -5.041 10.592 1.00 79.06 74 GLY A N 1
ATOM 586 C CA . GLY A 1 74 ? -3.221 -4.952 11.864 1.00 79.06 74 GLY A CA 1
ATOM 587 C C . GLY A 1 74 ? -3.061 -6.250 12.654 1.00 79.06 74 GLY A C 1
ATOM 588 O O . GLY A 1 74 ? -2.054 -6.946 12.573 1.00 79.06 74 GLY A O 1
ATOM 589 N N . THR A 1 75 ? -4.071 -6.620 13.425 1.00 86.56 75 THR A N 1
ATOM 590 C CA . THR A 1 75 ? -4.022 -7.909 14.119 1.00 86.56 75 THR A CA 1
ATOM 591 C C . THR A 1 75 ? -4.082 -9.050 13.095 1.00 86.56 75 THR A C 1
ATOM 593 O O . THR A 1 75 ? -5.044 -9.144 12.331 1.00 86.56 75 THR A O 1
ATOM 596 N N . GLU A 1 76 ? -3.057 -9.900 13.062 1.00 86.00 76 GLU A N 1
ATOM 597 C CA . GLU A 1 76 ? -3.040 -11.110 12.238 1.00 86.00 76 GLU A CA 1
ATOM 598 C C . GLU A 1 76 ? -3.815 -12.233 12.936 1.00 86.00 76 GLU A C 1
ATOM 600 O O . GLU A 1 76 ? -3.619 -12.500 14.122 1.00 86.00 76 GLU A O 1
ATOM 605 N N . PHE A 1 77 ? -4.709 -12.883 12.195 1.00 87.31 77 PHE A N 1
ATOM 606 C CA . PHE A 1 77 ? -5.522 -14.000 12.662 1.00 87.31 77 PHE A CA 1
ATOM 607 C C . PHE A 1 77 ? -5.160 -15.268 11.905 1.00 87.31 77 PHE A C 1
ATOM 609 O O . PHE A 1 77 ? -4.995 -15.254 10.685 1.00 87.31 77 PHE A O 1
ATOM 616 N N . GLN A 1 78 ? -5.133 -16.391 12.622 1.00 87.44 78 GLN A N 1
ATOM 617 C CA . GLN A 1 78 ? -4.910 -17.702 12.013 1.00 87.44 78 GLN A CA 1
ATOM 618 C C . GLN A 1 78 ? -6.111 -18.158 11.175 1.00 87.44 78 GLN A C 1
ATOM 620 O O . GLN A 1 78 ? -5.945 -18.890 10.203 1.00 87.44 78 GLN A O 1
ATOM 625 N N . SER A 1 79 ? -7.327 -17.726 11.534 1.00 89.81 79 SER A N 1
ATOM 626 C CA . SER A 1 79 ? -8.556 -18.100 10.832 1.00 89.81 79 SER A CA 1
ATOM 627 C C . SER A 1 79 ? -9.480 -16.912 10.552 1.00 89.81 79 SER A C 1
ATOM 629 O O . SER A 1 79 ? -9.614 -15.982 11.353 1.00 89.81 79 SER A O 1
ATOM 631 N N . ALA A 1 80 ? -10.211 -16.990 9.435 1.00 88.94 80 ALA A N 1
ATOM 632 C CA . ALA A 1 80 ? -11.252 -16.021 9.083 1.00 88.94 80 ALA A CA 1
ATOM 633 C C . ALA A 1 80 ? -12.335 -15.920 10.173 1.00 88.94 80 ALA A C 1
ATOM 635 O O . ALA A 1 80 ? -12.832 -14.839 10.486 1.00 88.94 80 ALA A O 1
ATOM 636 N N . THR A 1 81 ? -12.688 -17.057 10.780 1.00 94.12 81 THR A N 1
ATOM 637 C CA . THR A 1 81 ? -13.726 -17.158 11.812 1.00 94.12 81 THR A CA 1
ATOM 638 C C . THR A 1 81 ? -13.391 -16.332 13.052 1.00 94.12 81 THR A C 1
ATOM 640 O O . THR A 1 81 ? -14.266 -15.635 13.569 1.00 94.12 81 THR A O 1
ATOM 643 N N . GLU A 1 82 ? -12.148 -16.387 13.533 1.00 94.62 82 GLU A N 1
ATOM 644 C CA . GLU A 1 82 ? -11.699 -15.600 14.689 1.00 94.62 82 GLU A CA 1
ATOM 645 C C . GLU A 1 82 ? -11.720 -14.106 14.385 1.00 94.62 82 GLU A C 1
ATOM 647 O O . GLU A 1 82 ? -12.291 -13.331 15.158 1.00 94.62 82 GLU A O 1
ATOM 652 N N . MET A 1 83 ? -11.208 -13.726 13.212 1.00 94.50 83 MET A N 1
ATOM 653 C CA . MET A 1 83 ? -11.240 -12.347 12.738 1.00 94.50 83 MET A CA 1
ATOM 654 C C . MET A 1 83 ? -12.679 -11.809 12.685 1.00 94.50 83 MET A C 1
ATOM 656 O O . MET A 1 83 ? -12.987 -10.761 13.259 1.00 94.50 83 MET A O 1
ATOM 660 N N . TYR A 1 84 ? -13.606 -12.539 12.050 1.00 94.44 84 TYR A N 1
ATOM 661 C CA . TYR A 1 84 ? -15.007 -12.116 11.962 1.00 94.44 84 TYR A CA 1
ATOM 662 C C . TYR A 1 84 ? -15.703 -12.093 13.325 1.00 94.44 84 TYR A C 1
ATOM 664 O O . TYR A 1 84 ? -16.546 -11.224 13.555 1.00 94.44 84 TYR A O 1
ATOM 672 N N . ARG A 1 85 ? -15.363 -13.004 14.247 1.00 95.44 85 ARG A N 1
ATOM 673 C CA . ARG A 1 85 ? -15.905 -13.014 15.615 1.00 95.44 85 ARG A CA 1
ATOM 674 C C . ARG A 1 85 ? -15.481 -11.765 16.384 1.00 95.44 85 ARG A C 1
ATOM 676 O O . ARG A 1 85 ? -16.329 -11.143 17.027 1.00 95.44 85 ARG A O 1
ATOM 683 N N . GLN A 1 86 ? -14.211 -11.373 16.289 1.00 93.88 86 GLN A N 1
ATOM 684 C CA . GLN A 1 86 ? -13.717 -10.158 16.933 1.00 93.88 86 GLN A CA 1
ATOM 685 C C . GLN A 1 86 ? -14.345 -8.905 16.322 1.00 93.88 86 GLN A C 1
ATOM 687 O O . GLN A 1 86 ? -14.867 -8.070 17.061 1.00 93.88 86 GLN A O 1
ATOM 692 N N . LEU A 1 87 ? -14.395 -8.809 14.990 1.00 92.56 87 LEU A N 1
ATOM 693 C CA . LEU A 1 87 ? -15.064 -7.702 14.304 1.00 92.56 87 LEU A CA 1
ATOM 694 C C . LEU A 1 87 ? -16.540 -7.590 14.712 1.00 92.56 87 LEU A C 1
ATOM 696 O O . LEU A 1 87 ? -17.003 -6.509 15.062 1.00 92.56 87 LEU A O 1
ATOM 700 N N . LYS A 1 88 ? -17.272 -8.710 14.750 1.00 93.31 88 LYS A N 1
ATOM 701 C CA . LYS A 1 88 ? -18.671 -8.756 15.202 1.00 93.31 88 LYS A CA 1
ATOM 702 C C . LYS A 1 88 ? -18.830 -8.267 16.641 1.00 93.31 88 LYS A C 1
ATOM 704 O O . LYS A 1 88 ? -19.799 -7.572 16.941 1.00 93.31 88 LYS A O 1
ATOM 709 N N . SER A 1 89 ? -17.903 -8.633 17.528 1.00 92.31 89 SER A N 1
ATOM 710 C CA . SER A 1 89 ? -17.889 -8.157 18.915 1.00 92.31 89 SER A CA 1
ATOM 711 C C . SER A 1 89 ? -17.722 -6.635 18.975 1.00 92.31 89 SER A C 1
ATOM 713 O O . SER A 1 89 ? -18.517 -5.952 19.618 1.00 92.31 89 SER A O 1
ATOM 715 N N . LEU A 1 90 ? -16.765 -6.086 18.219 1.00 89.00 90 LEU A N 1
ATOM 716 C CA . LEU A 1 90 ? -16.528 -4.641 18.140 1.00 89.00 90 LEU A CA 1
ATOM 717 C C . LEU A 1 90 ? -17.740 -3.880 17.585 1.00 89.00 90 LEU A C 1
ATOM 719 O O . LEU A 1 90 ? -18.114 -2.841 18.132 1.00 89.00 90 LEU A O 1
ATOM 723 N N . VAL A 1 91 ? -18.385 -4.420 16.544 1.00 87.25 91 VAL A N 1
ATOM 724 C CA . VAL A 1 91 ? -19.615 -3.856 15.962 1.00 87.25 91 VAL A CA 1
ATOM 725 C C . VAL A 1 91 ? -20.740 -3.839 17.000 1.00 87.25 91 VAL A C 1
ATOM 727 O O . VAL A 1 91 ? -21.409 -2.824 17.158 1.00 87.25 91 VAL A O 1
ATOM 730 N N . ARG A 1 92 ? -20.927 -4.928 17.760 1.00 87.62 92 ARG A N 1
ATOM 731 C CA . ARG A 1 92 ? -21.955 -5.017 18.814 1.00 87.62 92 ARG A CA 1
ATOM 732 C C . ARG A 1 92 ? -21.727 -4.043 19.964 1.00 87.62 92 ARG A C 1
ATOM 734 O O . ARG A 1 92 ? -22.693 -3.518 20.508 1.00 87.62 92 ARG A O 1
ATOM 741 N N . MET A 1 93 ? -20.469 -3.801 20.326 1.00 85.00 93 MET A N 1
ATOM 742 C CA . MET A 1 93 ? -20.113 -2.842 21.372 1.00 85.00 93 MET A CA 1
ATOM 743 C C . MET A 1 93 ? -20.288 -1.384 20.930 1.00 85.00 93 MET A C 1
ATOM 745 O O . MET A 1 93 ? -20.102 -0.490 21.751 1.00 85.00 93 MET A O 1
ATOM 749 N N . ASN A 1 94 ? -20.643 -1.126 19.662 1.00 71.75 94 ASN A N 1
ATOM 750 C CA . ASN A 1 94 ? -20.725 0.220 19.092 1.00 71.75 94 ASN A CA 1
ATOM 751 C C . ASN A 1 94 ? -19.436 1.024 19.330 1.00 71.75 94 ASN A C 1
ATOM 753 O O . ASN A 1 94 ? -19.468 2.240 19.523 1.00 71.75 94 ASN A O 1
ATOM 757 N N . ALA A 1 95 ? -18.291 0.339 19.352 1.00 71.12 95 ALA A N 1
ATOM 758 C CA . ALA A 1 95 ? -17.004 0.994 19.487 1.00 71.12 95 ALA A CA 1
ATOM 759 C C . ALA A 1 95 ? -16.716 1.817 18.223 1.00 71.12 95 ALA A C 1
ATOM 761 O O . ALA A 1 95 ? -17.190 1.498 17.132 1.00 71.12 95 ALA A O 1
ATOM 762 N N . ARG A 1 96 ? -15.894 2.863 18.341 1.00 73.12 96 ARG A N 1
ATOM 76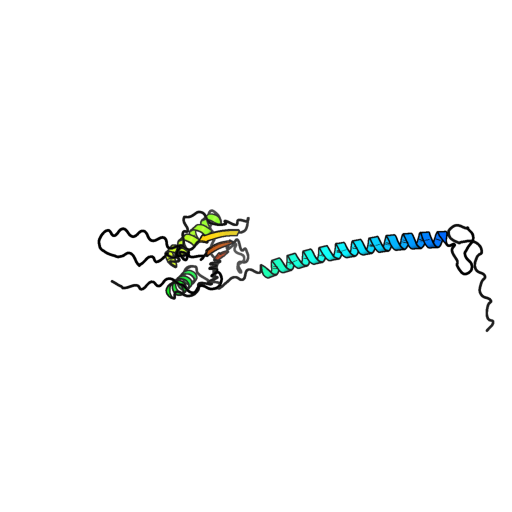3 C CA . ARG A 1 96 ? -15.295 3.495 17.158 1.00 73.12 96 ARG A CA 1
ATOM 764 C C . ARG A 1 96 ? -14.454 2.436 16.437 1.00 73.12 96 ARG A C 1
ATOM 766 O O . ARG A 1 96 ? -13.422 2.017 16.954 1.00 73.12 96 ARG A O 1
ATOM 773 N N . LEU A 1 97 ? -14.921 1.976 15.277 1.00 75.94 97 LEU A N 1
ATOM 774 C CA . LEU A 1 97 ? -14.360 0.822 14.568 1.00 75.94 97 LEU A CA 1
ATOM 775 C C . LEU A 1 97 ? -13.075 1.168 13.801 1.00 75.94 97 LEU A C 1
ATOM 777 O O . LEU A 1 97 ? -13.044 1.079 12.587 1.00 75.94 97 LEU A O 1
ATOM 781 N N . ASN A 1 98 ? -11.978 1.521 14.469 1.00 81.81 98 ASN A N 1
ATOM 782 C CA . ASN A 1 98 ? -10.668 1.528 13.803 1.00 81.81 98 ASN A CA 1
ATOM 783 C C . ASN A 1 98 ? -10.052 0.123 13.882 1.00 81.81 98 ASN A C 1
ATOM 785 O O . ASN A 1 98 ? -9.211 -0.148 14.738 1.00 81.81 98 ASN A O 1
ATOM 789 N N . TYR A 1 99 ? -10.548 -0.798 13.053 1.00 85.25 99 TYR A N 1
ATOM 790 C CA . TYR A 1 99 ? -10.178 -2.211 13.104 1.00 85.25 99 TYR A CA 1
ATOM 791 C C . TYR A 1 99 ? -9.378 -2.615 11.869 1.00 85.25 99 TYR A C 1
ATOM 793 O O . TYR A 1 99 ? -9.914 -2.699 10.772 1.00 85.25 99 TYR A O 1
ATOM 801 N N . LYS A 1 100 ? -8.093 -2.917 12.048 1.00 88.44 100 LYS A N 1
ATOM 802 C CA . LYS A 1 100 ? -7.239 -3.459 10.987 1.00 88.44 100 LYS A CA 1
ATOM 803 C C . LYS A 1 100 ? -6.930 -4.910 11.307 1.00 88.44 100 LYS A C 1
ATOM 805 O O . LYS A 1 100 ? -6.493 -5.200 12.421 1.00 88.44 100 LYS A O 1
ATOM 810 N N . ALA A 1 101 ? -7.138 -5.799 10.344 1.00 88.50 101 ALA A N 1
ATOM 811 C CA . ALA A 1 101 ? -6.892 -7.219 10.528 1.00 88.50 101 ALA A CA 1
ATOM 812 C C . ALA A 1 101 ? -6.417 -7.891 9.240 1.00 88.50 101 ALA A C 1
ATOM 814 O O . ALA A 1 101 ? -6.660 -7.413 8.136 1.00 88.50 101 ALA A O 1
ATOM 815 N N . CYS A 1 102 ? -5.759 -9.032 9.357 1.00 89.06 102 CYS A N 1
ATOM 816 C CA . CYS A 1 102 ? -5.455 -9.880 8.208 1.00 89.06 102 CYS A CA 1
ATOM 817 C C . CYS A 1 102 ? -5.602 -11.351 8.583 1.00 89.06 102 CYS A C 1
ATOM 819 O O . CYS A 1 102 ? -5.497 -11.709 9.753 1.00 89.06 102 CYS A O 1
ATOM 821 N N . HIS A 1 103 ? -5.894 -12.191 7.593 1.00 86.50 103 HIS A N 1
ATOM 822 C CA . HIS A 1 103 ? -5.813 -13.639 7.742 1.00 86.50 103 HIS A CA 1
ATOM 823 C C . HIS A 1 103 ? -5.486 -14.269 6.391 1.00 86.50 103 HIS A C 1
ATOM 825 O O . HIS A 1 103 ? -5.946 -13.826 5.339 1.00 86.50 103 HIS A O 1
ATOM 831 N N . SER A 1 104 ? -4.715 -15.340 6.414 1.00 83.38 104 SER A N 1
ATOM 832 C CA . SER A 1 104 ? -4.314 -16.038 5.197 1.00 83.38 104 SER A CA 1
ATOM 833 C C . SER A 1 104 ? -5.426 -16.959 4.705 1.00 83.38 104 SER A C 1
ATOM 835 O O . SER A 1 104 ? -6.124 -17.583 5.504 1.00 83.38 104 SER A O 1
ATOM 837 N N . ILE A 1 105 ? -5.569 -17.094 3.385 1.00 81.19 105 ILE A N 1
ATOM 838 C CA . ILE A 1 105 ? -6.403 -18.140 2.787 1.00 81.19 105 ILE A CA 1
ATOM 839 C C . ILE A 1 105 ? -5.578 -18.980 1.826 1.00 81.19 105 ILE A C 1
ATOM 841 O O . ILE A 1 105 ? -4.605 -18.517 1.238 1.00 81.19 105 ILE A O 1
ATOM 845 N N . VAL A 1 106 ? -6.005 -20.216 1.607 1.00 77.38 106 VAL A N 1
ATOM 846 C CA . VAL A 1 106 ? -5.479 -20.998 0.492 1.00 77.38 106 VAL A CA 1
ATOM 847 C C . VAL A 1 106 ? -6.133 -20.476 -0.781 1.00 77.38 106 VAL A C 1
ATOM 849 O O . VAL A 1 106 ? -7.358 -20.468 -0.913 1.00 77.38 106 VAL A O 1
ATOM 852 N N . ALA A 1 107 ? -5.319 -19.979 -1.705 1.00 73.31 107 ALA A N 1
ATOM 853 C CA . ALA A 1 107 ? -5.825 -19.424 -2.943 1.00 73.31 107 ALA A CA 1
ATOM 854 C C . ALA A 1 107 ? -6.062 -20.508 -3.987 1.00 73.31 107 ALA A C 1
ATOM 856 O O . ALA A 1 107 ? -5.139 -21.192 -4.416 1.00 73.31 107 ALA A O 1
ATOM 857 N N . ASP A 1 108 ? -7.296 -20.558 -4.467 1.00 82.75 108 ASP A N 1
ATOM 858 C CA . ASP A 1 108 ? -7.634 -21.228 -5.713 1.00 82.75 108 ASP A CA 1
ATOM 859 C C . ASP A 1 108 ? -7.027 -20.442 -6.901 1.00 82.75 108 ASP A C 1
ATOM 861 O O . ASP A 1 108 ? -7.281 -19.228 -7.017 1.00 82.75 108 ASP A O 1
ATOM 865 N N . PRO A 1 109 ? -6.201 -21.074 -7.760 1.00 82.88 109 PRO A N 1
ATOM 866 C CA . PRO A 1 109 ? -5.624 -20.425 -8.934 1.00 82.88 109 PRO A CA 1
ATOM 867 C C . PRO A 1 109 ? -6.679 -19.943 -9.941 1.00 82.88 109 PRO A C 1
ATOM 869 O O . PRO A 1 109 ? -6.428 -18.946 -10.618 1.00 82.88 109 PRO A O 1
ATOM 872 N N . GLU A 1 110 ? -7.859 -20.567 -10.005 1.00 90.50 110 GLU A N 1
ATOM 873 C CA . GLU A 1 110 ? -8.947 -20.168 -10.912 1.00 90.50 110 GLU A CA 1
ATOM 874 C C . GLU A 1 110 ? -9.713 -18.934 -10.407 1.00 90.50 110 GLU A C 1
ATOM 876 O O . GLU A 1 110 ? -10.381 -18.206 -11.157 1.00 90.50 110 GLU A O 1
ATOM 881 N N . CYS A 1 111 ? -9.609 -18.652 -9.109 1.00 87.62 111 CYS A N 1
ATOM 882 C CA . CYS A 1 111 ? -10.259 -17.515 -8.484 1.00 87.62 111 CYS A CA 1
ATOM 883 C C . CYS A 1 111 ? -9.350 -16.279 -8.558 1.00 87.62 111 CYS A C 1
ATOM 885 O O . CYS A 1 111 ? -8.381 -16.159 -7.821 1.00 87.62 111 CYS A O 1
ATOM 887 N N . GLY A 1 112 ? -9.648 -15.313 -9.431 1.00 89.12 112 GLY A N 1
ATOM 888 C CA . GLY A 1 112 ? -8.894 -14.049 -9.487 1.00 89.12 112 GLY A CA 1
ATOM 889 C C . GLY A 1 112 ? -9.041 -13.187 -8.219 1.00 89.12 112 GLY A C 1
ATOM 890 O O . GLY A 1 112 ? -10.017 -13.319 -7.473 1.00 89.12 112 GLY A O 1
ATOM 891 N N . HIS A 1 113 ? -8.122 -12.235 -7.992 1.00 86.88 113 HIS A N 1
ATOM 892 C CA . HIS A 1 113 ? -8.135 -11.360 -6.801 1.00 86.88 113 HIS A CA 1
ATOM 893 C C . HIS A 1 113 ? -9.449 -10.605 -6.612 1.00 86.88 113 HIS A C 1
ATOM 895 O O . HIS A 1 113 ? -9.942 -10.511 -5.493 1.00 86.88 113 HIS A O 1
ATOM 901 N N . LYS A 1 114 ? -10.067 -10.140 -7.703 1.00 92.25 114 LYS A N 1
ATOM 902 C CA . LYS A 1 114 ? -11.376 -9.473 -7.672 1.00 92.25 114 LYS A CA 1
ATOM 903 C C . LYS A 1 114 ? -12.472 -10.354 -7.073 1.00 92.25 114 LYS A C 1
ATOM 905 O O . LYS A 1 114 ? -13.234 -9.898 -6.224 1.00 92.25 114 LYS A O 1
ATOM 910 N N . LYS A 1 115 ? -12.550 -11.622 -7.491 1.00 92.44 115 LYS A N 1
ATOM 911 C CA . LYS A 1 115 ? -13.536 -12.574 -6.958 1.00 92.44 115 LYS A CA 1
ATOM 912 C C . LYS A 1 115 ? -13.271 -12.842 -5.476 1.00 92.44 115 LYS A C 1
ATOM 914 O O . LYS A 1 115 ? -14.208 -12.782 -4.686 1.00 92.44 115 LYS A O 1
ATOM 919 N N . ARG A 1 116 ? -12.004 -13.039 -5.088 1.00 89.06 116 ARG A N 1
ATOM 920 C CA . ARG A 1 116 ? -11.598 -13.192 -3.679 1.00 89.06 116 ARG A CA 1
ATOM 921 C C . ARG A 1 116 ? -12.004 -11.987 -2.824 1.00 89.06 116 ARG A C 1
ATOM 923 O O . ARG A 1 116 ? -12.629 -12.163 -1.785 1.00 89.06 116 ARG A O 1
ATOM 930 N N . ALA A 1 117 ? -11.729 -10.771 -3.295 1.00 91.12 117 ALA A N 1
ATOM 931 C CA . ALA A 1 117 ? -12.073 -9.531 -2.600 1.00 91.12 117 ALA A CA 1
ATOM 932 C C . ALA A 1 117 ? -13.587 -9.413 -2.364 1.00 91.12 117 ALA A C 1
ATOM 934 O O . ALA A 1 117 ? -14.036 -9.056 -1.276 1.00 91.12 117 ALA A O 1
ATOM 935 N N . LEU A 1 118 ? -14.386 -9.763 -3.378 1.00 92.94 118 LEU A N 1
ATOM 936 C CA . LEU A 1 118 ? -15.847 -9.754 -3.294 1.00 92.94 118 LEU A CA 1
ATOM 937 C C . LEU A 1 118 ? -16.394 -10.830 -2.348 1.00 92.94 118 LEU A C 1
ATOM 939 O O . LEU A 1 118 ? -17.346 -10.555 -1.616 1.00 92.94 118 LEU A O 1
ATOM 943 N N . LEU A 1 119 ? -15.811 -12.034 -2.343 1.00 92.38 119 LEU A N 1
ATOM 944 C CA . LEU A 1 119 ? -16.182 -13.103 -1.408 1.00 92.38 119 LEU A CA 1
ATOM 945 C C . LEU A 1 119 ? -15.974 -12.651 0.035 1.00 92.38 119 LEU A C 1
ATOM 947 O O . LEU A 1 119 ? -16.895 -12.719 0.843 1.00 92.38 119 LEU A O 1
ATOM 951 N N . VAL A 1 120 ? -14.808 -12.081 0.315 1.00 91.81 120 VAL A N 1
ATOM 952 C CA . VAL A 1 120 ? -14.500 -11.509 1.623 1.00 91.81 120 VAL A CA 1
ATOM 953 C C . VAL A 1 120 ? -15.479 -10.402 1.983 1.00 91.81 120 VAL A C 1
ATOM 955 O O . VAL A 1 120 ? -16.031 -10.414 3.077 1.00 91.81 120 VAL A O 1
ATOM 958 N N . ALA A 1 121 ? -15.707 -9.432 1.094 1.00 93.75 121 ALA A N 1
ATOM 959 C CA . ALA A 1 121 ? -16.621 -8.325 1.366 1.00 93.75 121 ALA A CA 1
ATOM 960 C C . ALA A 1 121 ? -18.036 -8.840 1.694 1.00 93.75 121 ALA A C 1
ATOM 962 O O . ALA A 1 121 ? -18.702 -8.372 2.622 1.00 93.75 121 ALA A O 1
ATOM 963 N N . ARG A 1 122 ? -18.491 -9.868 0.974 1.00 95.06 122 ARG A N 1
ATOM 964 C CA . ARG A 1 122 ? -19.751 -10.553 1.265 1.00 95.06 122 ARG A CA 1
ATOM 965 C C . ARG A 1 122 ? -19.740 -11.184 2.660 1.00 95.06 122 ARG A C 1
ATOM 967 O O . ARG A 1 122 ? -20.734 -11.050 3.374 1.00 95.06 122 ARG A O 1
ATOM 974 N N . ASP A 1 123 ? -18.651 -11.835 3.049 1.00 93.50 123 ASP A N 1
ATOM 975 C CA . ASP A 1 123 ? -18.534 -12.538 4.326 1.00 93.50 123 ASP A CA 1
ATOM 976 C C . ASP A 1 123 ? -18.405 -11.561 5.506 1.00 93.50 123 ASP A C 1
ATOM 978 O O . ASP A 1 123 ? -19.105 -11.728 6.502 1.00 93.50 123 ASP A O 1
ATOM 982 N N . VAL A 1 124 ? -17.664 -10.455 5.365 1.00 93.19 124 VAL A N 1
ATOM 983 C CA . VAL A 1 124 ? -17.635 -9.353 6.348 1.00 93.19 124 VAL A CA 1
ATOM 984 C C . VAL A 1 124 ? -19.054 -8.832 6.608 1.00 93.19 124 VAL A C 1
ATOM 986 O O . VAL A 1 124 ? -19.466 -8.682 7.759 1.00 93.19 124 VAL A O 1
ATOM 989 N N . ARG A 1 125 ? -19.853 -8.607 5.555 1.00 93.81 125 ARG A N 1
ATOM 990 C CA . ARG A 1 125 ? -21.247 -8.164 5.722 1.00 93.81 125 ARG A CA 1
ATOM 991 C C . ARG A 1 125 ? -22.116 -9.235 6.383 1.00 93.81 125 ARG A C 1
ATOM 993 O O . ARG A 1 125 ? -22.903 -8.913 7.267 1.00 93.81 125 ARG A O 1
ATOM 1000 N N . LYS A 1 126 ? -22.033 -10.490 5.930 1.00 94.25 126 LYS A N 1
ATOM 1001 C CA . LYS A 1 126 ? -22.934 -11.567 6.379 1.00 94.25 126 LYS A CA 1
ATOM 1002 C C . LYS A 1 126 ? -22.593 -12.093 7.773 1.00 94.25 126 LYS A C 1
ATOM 1004 O O . LYS A 1 126 ? -23.495 -12.289 8.577 1.00 94.25 126 LYS A O 1
ATOM 1009 N N . VAL A 1 127 ? -21.313 -12.330 8.048 1.00 94.44 127 VAL A N 1
ATOM 1010 C CA . VAL A 1 127 ? -20.831 -12.981 9.275 1.00 94.44 127 VAL A CA 1
ATOM 1011 C C . VAL A 1 127 ? -20.644 -11.958 10.392 1.00 94.44 127 VAL A C 1
ATOM 1013 O O . VAL A 1 127 ? -21.133 -12.167 11.508 1.00 94.44 127 VAL A O 1
ATOM 1016 N N . ALA A 1 128 ? -19.985 -10.832 10.092 1.00 91.19 128 ALA A N 1
ATOM 1017 C CA . ALA A 1 128 ? -19.698 -9.792 11.079 1.00 91.19 128 ALA A CA 1
ATOM 1018 C C . ALA A 1 128 ? -20.797 -8.721 11.203 1.00 91.19 128 ALA A C 1
ATOM 1020 O O . ALA A 1 128 ? -20.734 -7.891 12.106 1.00 91.19 128 ALA A O 1
ATOM 1021 N N . HIS A 1 129 ? -21.832 -8.772 10.353 1.00 91.62 129 HIS A N 1
ATOM 1022 C CA . HIS A 1 129 ? -22.959 -7.828 10.332 1.00 91.62 129 HIS A CA 1
ATOM 1023 C C . HIS A 1 129 ? -22.545 -6.359 10.176 1.00 91.62 129 HIS A C 1
ATOM 1025 O O . HIS A 1 129 ? -23.222 -5.464 10.678 1.00 91.62 129 HIS A O 1
ATOM 1031 N N . VAL A 1 130 ? -21.450 -6.096 9.460 1.00 90.06 130 VAL A N 1
ATOM 1032 C CA . VAL A 1 130 ? -21.053 -4.723 9.138 1.00 90.06 130 VAL A CA 1
ATOM 1033 C C . VAL A 1 130 ? -22.007 -4.167 8.069 1.00 90.06 130 VAL A C 1
ATOM 1035 O O . VAL A 1 130 ? -22.129 -4.772 6.996 1.00 90.06 130 VAL A O 1
ATOM 1038 N N . PRO A 1 131 ? -22.698 -3.039 8.312 1.00 89.38 131 PRO A N 1
ATOM 1039 C CA . PRO A 1 131 ? -23.665 -2.494 7.366 1.00 89.38 131 PRO A CA 1
ATOM 1040 C C . PRO A 1 131 ? -22.954 -1.730 6.243 1.00 89.38 131 PRO A C 1
ATOM 1042 O O . PRO A 1 131 ? -22.654 -0.552 6.378 1.00 89.38 131 PRO A O 1
ATOM 1045 N N . PHE A 1 132 ? -22.695 -2.379 5.110 1.00 91.00 132 PHE A N 1
ATOM 1046 C CA . PHE A 1 132 ? -22.223 -1.706 3.894 1.00 91.00 132 PHE A CA 1
ATOM 1047 C C . PHE A 1 132 ? -22.772 -2.372 2.630 1.00 91.00 132 PHE A C 1
ATOM 1049 O O . PHE A 1 132 ? -23.180 -3.543 2.627 1.00 91.00 132 PHE A O 1
ATOM 1056 N N . ASN A 1 133 ? -22.779 -1.631 1.521 1.00 89.25 133 ASN A N 1
ATOM 1057 C CA . ASN A 1 133 ? -23.284 -2.137 0.251 1.00 89.25 133 ASN A CA 1
ATOM 1058 C C . ASN A 1 133 ? -22.187 -2.834 -0.570 1.00 89.25 133 ASN A C 1
ATOM 1060 O O . ASN A 1 133 ? -21.636 -2.246 -1.493 1.00 89.25 133 ASN A O 1
ATOM 1064 N N . HIS A 1 134 ? -21.926 -4.117 -0.297 1.00 90.69 134 HIS A N 1
ATOM 1065 C CA . HIS A 1 134 ? -20.971 -4.905 -1.100 1.00 90.69 134 HIS A CA 1
ATOM 1066 C C . HIS A 1 134 ? -21.428 -5.200 -2.543 1.00 90.69 134 HIS A C 1
ATOM 1068 O O . HIS A 1 134 ? -20.647 -5.737 -3.322 1.00 90.69 134 HIS A O 1
ATOM 1074 N N . LYS A 1 135 ? -22.701 -4.943 -2.889 1.00 89.06 135 LYS A N 1
ATOM 1075 C CA . LYS A 1 135 ? -23.235 -5.162 -4.246 1.00 89.06 135 LYS A CA 1
ATOM 1076 C C . LYS A 1 135 ? -23.076 -3.933 -5.143 1.00 89.06 135 LYS A C 1
ATOM 1078 O O . LYS A 1 135 ? -23.225 -4.056 -6.354 1.00 89.06 135 LYS A O 1
ATOM 1083 N N . GLY A 1 136 ? -22.840 -2.762 -4.551 1.00 85.12 136 GLY A N 1
ATOM 1084 C CA . GLY A 1 136 ? -22.602 -1.531 -5.295 1.00 85.12 136 GLY A CA 1
ATOM 1085 C C . GLY A 1 136 ? -21.260 -1.563 -6.019 1.00 85.12 136 GLY A C 1
ATOM 1086 O O . GLY A 1 136 ? -20.373 -2.346 -5.670 1.00 85.12 136 GLY A O 1
ATOM 1087 N N . ALA A 1 137 ? -21.108 -0.691 -7.016 1.00 81.62 137 ALA A N 1
ATOM 1088 C CA . ALA A 1 137 ? -19.799 -0.441 -7.596 1.00 81.62 137 ALA A CA 1
ATOM 1089 C C . ALA A 1 137 ? -18.855 0.072 -6.487 1.00 81.62 137 ALA A C 1
ATOM 1091 O O . ALA A 1 137 ? -19.251 0.970 -5.737 1.00 81.62 137 ALA A O 1
ATOM 1092 N N . PRO A 1 138 ? -17.648 -0.504 -6.338 1.00 83.44 138 PRO A N 1
ATOM 1093 C CA . PRO A 1 138 ? -16.667 0.002 -5.386 1.00 83.44 138 PRO A CA 1
ATOM 1094 C C . PRO A 1 138 ? -16.324 1.452 -5.738 1.00 83.44 138 PRO A C 1
ATOM 1096 O O . PRO A 1 138 ? -16.228 1.789 -6.918 1.00 83.44 138 PRO A O 1
ATOM 1099 N N . ALA A 1 139 ? -16.139 2.297 -4.724 1.00 77.94 139 ALA A N 1
ATOM 1100 C CA . ALA A 1 139 ? -15.894 3.725 -4.930 1.00 77.94 139 ALA A CA 1
ATOM 1101 C C . ALA A 1 139 ? -14.594 3.963 -5.715 1.00 77.94 139 ALA A C 1
ATOM 1103 O O . ALA A 1 139 ? -14.580 4.709 -6.691 1.00 77.94 139 ALA A O 1
ATOM 1104 N N . HIS A 1 140 ? -13.527 3.264 -5.322 1.00 77.50 140 HIS A N 1
ATOM 1105 C CA . HIS A 1 140 ? -12.208 3.360 -5.937 1.00 77.50 140 HIS A CA 1
ATOM 1106 C C . HIS A 1 140 ? -11.553 1.974 -5.985 1.00 77.50 140 HIS A C 1
ATOM 1108 O O . HIS A 1 140 ? -10.842 1.593 -5.054 1.00 77.50 140 HIS A O 1
ATOM 1114 N N . PRO A 1 141 ? -11.810 1.164 -7.028 1.00 82.31 141 PRO A N 1
ATOM 1115 C CA . PRO A 1 141 ? -11.063 -0.069 -7.209 1.00 82.31 141 PRO A CA 1
ATOM 1116 C C . PRO A 1 141 ? -9.609 0.276 -7.552 1.00 82.31 141 PRO A C 1
ATOM 1118 O O . PRO A 1 141 ? -9.343 0.880 -8.589 1.00 82.31 141 PRO A O 1
ATOM 1121 N N . SER A 1 142 ? -8.670 -0.118 -6.691 1.00 84.38 142 SER A N 1
ATOM 1122 C CA . SER A 1 142 ? -7.237 -0.067 -6.998 1.00 84.38 142 SER A CA 1
ATOM 1123 C C . SER A 1 142 ? -6.768 -1.471 -7.352 1.00 84.38 142 SER A C 1
ATOM 1125 O O . SER A 1 142 ? -7.049 -2.429 -6.628 1.00 84.38 142 SER A O 1
ATOM 1127 N N . GLN A 1 143 ? -6.108 -1.618 -8.497 1.00 88.25 143 GLN A N 1
ATOM 1128 C CA . GLN A 1 143 ? -5.668 -2.914 -8.995 1.00 88.25 143 GLN A CA 1
ATOM 1129 C C . GLN A 1 143 ? -4.216 -2.849 -9.454 1.00 88.25 143 GLN A C 1
ATOM 1131 O O . GLN A 1 143 ? -3.828 -1.972 -10.221 1.00 88.25 143 GLN A O 1
ATOM 1136 N N . SER A 1 144 ? -3.451 -3.842 -9.019 1.00 88.06 144 SER A N 1
ATOM 1137 C CA . SER A 1 144 ? -2.123 -4.173 -9.518 1.00 88.06 144 SER A CA 1
ATOM 1138 C C . SER A 1 144 ? -2.090 -5.653 -9.913 1.00 88.06 144 SER A C 1
ATOM 1140 O O . SER A 1 144 ? -3.082 -6.371 -9.781 1.00 88.06 144 SER A O 1
ATOM 1142 N N . LEU A 1 145 ? -0.944 -6.123 -10.399 1.00 84.25 145 LEU A N 1
ATOM 1143 C CA . LEU A 1 145 ? -0.698 -7.543 -10.663 1.00 84.25 145 LEU A CA 1
ATOM 1144 C C . LEU A 1 145 ? -0.706 -8.380 -9.380 1.00 84.25 145 LEU A C 1
ATOM 1146 O O . LEU A 1 145 ? -1.142 -9.525 -9.400 1.00 84.25 145 LEU A O 1
ATOM 1150 N N . SER A 1 146 ? -0.235 -7.802 -8.274 1.00 83.50 146 SER A N 1
ATOM 1151 C CA . SER A 1 146 ? -0.080 -8.487 -6.989 1.00 83.50 146 SER A CA 1
ATOM 1152 C C . SER A 1 146 ? -1.153 -8.130 -5.967 1.00 83.50 146 SER A C 1
ATOM 1154 O O . SER A 1 146 ? -1.124 -8.678 -4.872 1.00 83.50 146 SER A O 1
ATOM 1156 N N . PHE A 1 147 ? -2.081 -7.214 -6.267 1.00 86.44 147 PHE A N 1
ATOM 1157 C CA . PHE A 1 147 ? -3.140 -6.864 -5.324 1.00 86.44 147 PHE A CA 1
ATOM 1158 C C . PHE A 1 147 ? -4.413 -6.317 -5.968 1.00 86.44 147 PHE A C 1
ATOM 1160 O O . PHE A 1 147 ? -4.407 -5.771 -7.072 1.00 86.44 147 PHE A O 1
ATOM 1167 N N . HIS A 1 148 ? -5.515 -6.418 -5.228 1.00 88.94 148 HIS A N 1
ATOM 1168 C CA . HIS A 1 148 ? -6.796 -5.821 -5.573 1.00 88.94 148 HIS A CA 1
ATOM 1169 C C . HIS A 1 148 ? -7.500 -5.270 -4.333 1.00 88.94 148 HIS A C 1
ATOM 1171 O O . HIS A 1 148 ? -7.826 -6.023 -3.413 1.00 88.94 148 HIS A O 1
ATOM 1177 N N . THR A 1 149 ? -7.781 -3.971 -4.348 1.00 90.12 149 THR A N 1
ATOM 1178 C CA . THR A 1 149 ? -8.453 -3.248 -3.267 1.00 90.12 149 THR A CA 1
ATOM 1179 C C . THR A 1 149 ? -9.869 -2.868 -3.679 1.00 90.12 149 THR A C 1
ATOM 1181 O O . THR A 1 149 ? -10.080 -2.275 -4.738 1.00 90.12 149 THR A O 1
ATOM 1184 N N . LEU A 1 150 ? -10.842 -3.174 -2.823 1.00 91.75 150 LEU A N 1
ATOM 1185 C CA . LEU A 1 150 ? -12.228 -2.732 -2.930 1.00 91.75 150 LEU A CA 1
ATOM 1186 C C . LEU A 1 150 ? -12.560 -1.795 -1.774 1.00 91.75 150 LEU A C 1
ATOM 1188 O O . LEU A 1 150 ? -12.345 -2.151 -0.620 1.00 91.75 150 LEU A O 1
ATOM 1192 N N . GLN A 1 151 ? -13.140 -0.638 -2.082 1.00 92.44 151 GLN A N 1
ATOM 1193 C CA . GLN A 1 151 ? -13.629 0.315 -1.089 1.00 92.44 151 GLN A CA 1
ATOM 1194 C C . GLN A 1 151 ? -15.148 0.448 -1.189 1.00 92.44 151 GLN A C 1
ATOM 1196 O O . GLN A 1 151 ? -15.696 0.684 -2.270 1.00 92.44 151 GLN A O 1
ATOM 1201 N N . PHE A 1 152 ? -15.828 0.308 -0.054 1.00 90.00 152 PHE A N 1
ATOM 1202 C CA . PHE A 1 152 ? -17.276 0.424 0.070 1.00 90.00 152 PHE A CA 1
ATOM 1203 C C . PHE A 1 152 ? -17.644 1.485 1.102 1.00 90.00 152 PHE A C 1
ATOM 1205 O O . PHE A 1 152 ? -17.027 1.572 2.159 1.00 90.00 152 PHE A O 1
ATOM 1212 N N . ARG A 1 153 ? -18.709 2.241 0.834 1.00 88.38 153 ARG A N 1
ATOM 1213 C CA . ARG A 1 153 ? -19.285 3.169 1.815 1.00 88.38 153 ARG A CA 1
ATOM 1214 C C . ARG A 1 153 ? -20.183 2.427 2.806 1.00 88.38 153 ARG A C 1
ATOM 1216 O O . ARG A 1 153 ? -20.936 1.526 2.411 1.00 88.38 153 ARG A O 1
ATOM 1223 N N . CYS A 1 154 ? -20.123 2.814 4.080 1.00 86.56 154 CYS A N 1
ATOM 1224 C CA . CYS A 1 154 ? -21.040 2.315 5.099 1.00 86.56 154 CYS A CA 1
ATOM 1225 C C . CYS A 1 154 ? -22.477 2.680 4.718 1.00 86.56 154 CYS A C 1
ATOM 1227 O O . CYS A 1 154 ? -22.764 3.796 4.298 1.00 86.56 154 CYS A O 1
ATOM 1229 N N . THR A 1 155 ? -23.397 1.745 4.928 1.00 84.31 155 THR A N 1
ATOM 1230 C CA . THR A 1 155 ? -24.846 1.978 4.870 1.00 84.31 155 THR A CA 1
ATOM 1231 C C . THR A 1 155 ? -25.429 2.049 6.273 1.00 84.31 155 THR A C 1
ATOM 1233 O O . THR A 1 155 ? -26.558 1.614 6.497 1.00 84.31 155 THR A O 1
ATOM 1236 N N . CYS A 1 156 ? -24.625 2.495 7.238 1.00 73.31 156 CYS A N 1
ATOM 1237 C CA . CYS A 1 156 ? -25.054 2.782 8.592 1.00 73.31 156 CYS A CA 1
ATOM 1238 C C . CYS A 1 156 ? -26.361 3.583 8.486 1.00 73.31 156 CYS A C 1
ATOM 1240 O O . CYS A 1 156 ? -26.372 4.647 7.865 1.00 73.31 156 CYS A O 1
ATOM 1242 N N . MET A 1 157 ? -27.463 3.007 8.973 1.00 52.50 157 MET A N 1
ATOM 1243 C CA . MET A 1 157 ? -28.798 3.558 8.759 1.00 52.50 157 MET A CA 1
ATOM 1244 C C . MET A 1 157 ? -28.822 4.999 9.264 1.00 52.50 157 MET A C 1
ATOM 1246 O O . MET A 1 157 ? -28.519 5.239 10.433 1.00 52.50 157 MET A O 1
ATOM 1250 N N . THR A 1 158 ? -29.211 5.941 8.404 1.00 50.25 158 THR A N 1
ATOM 1251 C CA . THR A 1 158 ? -29.853 7.176 8.848 1.00 50.25 158 THR A CA 1
ATOM 1252 C C . THR A 1 158 ? -31.039 6.724 9.686 1.00 50.25 158 THR A C 1
ATOM 1254 O O . THR A 1 158 ? -32.053 6.262 9.169 1.00 50.25 158 THR A O 1
ATOM 1257 N N . SER A 1 159 ? -30.856 6.668 10.999 1.00 45.41 159 SER A N 1
ATOM 1258 C CA . SER A 1 159 ? -31.892 6.244 11.922 1.00 45.41 159 SER A CA 1
ATOM 1259 C C . SER A 1 159 ? -32.928 7.358 12.017 1.00 45.41 159 SER A C 1
ATOM 1261 O O . SER A 1 159 ? -33.013 8.034 13.035 1.00 45.41 159 SER A O 1
ATOM 1263 N N . ASP A 1 160 ? -33.745 7.508 10.975 1.00 47.78 160 ASP A N 1
ATOM 1264 C CA . ASP A 1 160 ? -35.061 8.145 11.036 1.00 47.78 160 ASP A CA 1
ATOM 1265 C C . ASP A 1 160 ? -36.047 7.187 11.715 1.00 47.78 160 ASP A C 1
ATOM 1267 O O . ASP A 1 160 ? -37.140 6.886 11.240 1.00 47.78 160 ASP A O 1
ATOM 1271 N N . SER A 1 161 ? -35.673 6.684 12.891 1.00 48.03 161 SER A N 1
ATOM 1272 C CA . SER A 1 161 ? -36.569 5.929 13.770 1.00 48.03 161 SER A CA 1
ATOM 1273 C C . SER A 1 161 ? -37.693 6.799 14.364 1.00 48.03 161 SER A C 1
ATOM 1275 O O . SER A 1 161 ? -38.454 6.312 15.194 1.00 48.03 161 SER A O 1
ATOM 1277 N N . SER A 1 162 ? -37.846 8.051 13.917 1.00 50.53 162 SER A N 1
ATOM 1278 C CA . SER A 1 162 ? -38.922 8.964 14.320 1.00 50.53 162 SER A CA 1
ATOM 1279 C C . SER A 1 162 ? -40.213 8.844 13.495 1.00 50.53 162 SER A C 1
ATOM 1281 O O . SER A 1 162 ? -41.173 9.539 13.806 1.00 50.53 162 SER A O 1
ATOM 1283 N N . GLN A 1 163 ? -40.317 7.951 12.500 1.00 49.72 163 GLN A N 1
ATOM 1284 C CA . GLN A 1 163 ? -41.590 7.710 11.795 1.00 49.72 163 GLN A CA 1
ATOM 1285 C C . GLN A 1 163 ? -42.079 6.261 11.908 1.00 49.72 163 GLN A C 1
ATOM 1287 O O . GLN A 1 163 ? -42.322 5.560 10.932 1.00 49.72 163 GLN A O 1
ATOM 1292 N N . ARG A 1 164 ? -42.321 5.822 13.144 1.00 47.53 164 ARG A N 1
ATOM 1293 C CA . ARG A 1 164 ? -43.467 4.941 13.417 1.00 47.53 164 ARG A CA 1
ATOM 1294 C C . ARG A 1 164 ? -44.548 5.745 14.137 1.00 47.53 164 ARG A C 1
ATOM 1296 O O . ARG A 1 164 ? -44.931 5.413 15.251 1.00 47.53 164 ARG A O 1
ATOM 1303 N N . VAL A 1 165 ? -45.028 6.816 13.504 1.00 49.06 165 VAL A N 1
ATOM 1304 C CA . VAL A 1 165 ? -46.327 7.390 13.866 1.00 49.06 165 VAL A CA 1
ATOM 1305 C C . VAL A 1 165 ? -47.366 6.617 13.070 1.00 49.06 165 VAL A C 1
ATOM 1307 O O . VAL A 1 165 ? -47.549 6.807 11.870 1.00 49.06 165 VAL A O 1
ATOM 1310 N N . VAL A 1 166 ? -48.008 5.677 13.753 1.00 56.78 166 VAL A N 1
ATOM 1311 C CA . VAL A 1 166 ? -49.296 5.146 13.326 1.00 56.78 166 VAL A CA 1
ATOM 1312 C C . VAL A 1 166 ? -50.270 6.327 13.327 1.00 56.78 166 VAL A C 1
ATOM 1314 O O . VAL A 1 166 ? -50.632 6.815 14.391 1.00 56.78 166 VAL A O 1
ATOM 1317 N N . GLY A 1 167 ? -50.690 6.782 12.146 1.00 52.81 167 GLY A N 1
ATOM 1318 C CA . GLY A 1 167 ? -51.926 7.553 11.993 1.00 52.81 167 GLY A CA 1
ATOM 1319 C C . GLY A 1 167 ? -51.805 8.970 11.425 1.00 52.81 167 GLY A C 1
ATOM 1320 O O . GLY A 1 167 ? -51.286 9.871 12.067 1.00 52.81 167 GLY A O 1
ATOM 1321 N N . LYS A 1 168 ? -52.466 9.127 10.270 1.00 51.19 168 LYS A N 1
ATOM 1322 C CA . LYS A 1 168 ? -53.120 10.324 9.706 1.00 51.19 168 LYS A CA 1
ATOM 1323 C C . LYS A 1 168 ? -52.256 11.518 9.267 1.00 51.19 168 LYS A C 1
ATOM 1325 O O . LYS A 1 168 ? -51.644 12.222 10.054 1.00 51.19 168 LYS A O 1
ATOM 1330 N N . GLN A 1 169 ? -52.359 11.754 7.955 1.00 50.72 169 GLN A N 1
ATOM 1331 C CA . GLN A 1 169 ? -52.215 13.013 7.219 1.00 50.72 169 GLN A CA 1
ATOM 1332 C C . GLN A 1 169 ? -52.141 14.274 8.097 1.00 50.72 169 GLN A C 1
ATOM 1334 O O . GLN A 1 169 ? -53.148 14.714 8.646 1.00 50.72 169 GLN A O 1
ATOM 1339 N N . ALA A 1 170 ? -50.975 14.914 8.122 1.00 45.31 170 ALA A N 1
ATOM 1340 C CA . ALA A 1 170 ? -50.864 16.335 8.413 1.00 45.31 170 ALA A CA 1
ATOM 1341 C C . ALA A 1 170 ? -49.840 16.945 7.449 1.00 45.31 170 ALA A C 1
ATOM 1343 O O . ALA A 1 170 ? -48.660 16.599 7.469 1.00 45.31 170 ALA A O 1
ATOM 1344 N N . ASN A 1 171 ? -50.330 17.829 6.580 1.00 53.72 171 ASN A N 1
ATOM 1345 C CA . ASN A 1 171 ? -49.525 18.713 5.749 1.00 53.72 171 ASN A CA 1
ATOM 1346 C C . ASN A 1 171 ? -48.732 19.656 6.660 1.00 53.72 171 ASN A C 1
ATOM 1348 O O . ASN A 1 171 ? -49.315 20.568 7.239 1.00 53.72 171 ASN A O 1
ATOM 1352 N N . TYR A 1 172 ? -47.420 19.467 6.760 1.00 40.72 172 TYR A N 1
ATOM 1353 C CA . TYR A 1 172 ? -46.518 20.486 7.290 1.00 40.72 172 TYR A CA 1
ATOM 1354 C C . TYR A 1 172 ? -45.391 20.734 6.289 1.00 40.72 172 TYR A C 1
ATOM 1356 O O . TYR A 1 172 ? -44.475 19.931 6.126 1.00 40.72 172 TYR A O 1
ATOM 1364 N N . LEU A 1 173 ? -45.504 21.872 5.603 1.00 47.53 173 LEU A N 1
ATOM 1365 C CA . LEU A 1 173 ? -44.441 22.532 4.857 1.00 47.53 173 LEU A CA 1
ATOM 1366 C C . LEU A 1 173 ? -43.487 23.160 5.877 1.00 47.53 173 LEU A C 1
ATOM 1368 O O . LEU A 1 173 ? -43.777 24.213 6.439 1.00 47.53 173 LEU A O 1
ATOM 1372 N N . GLY A 1 174 ? -42.373 22.486 6.145 1.00 43.44 174 GLY A N 1
ATOM 1373 C CA . GLY A 1 174 ? -41.282 23.004 6.963 1.00 43.44 174 GLY A CA 1
ATOM 1374 C C . GLY A 1 174 ? -39.968 22.882 6.207 1.00 43.44 174 GLY A C 1
ATOM 1375 O O . GLY A 1 174 ? -39.371 21.811 6.189 1.00 43.44 174 GLY A O 1
ATOM 1376 N N . ASN A 1 175 ? -39.534 23.982 5.590 1.00 49.28 175 ASN A N 1
ATOM 1377 C CA . ASN A 1 175 ? -38.162 24.167 5.124 1.00 49.28 175 ASN A CA 1
ATOM 1378 C C . ASN A 1 175 ? -37.250 24.231 6.352 1.00 49.28 175 ASN A C 1
ATOM 1380 O O . ASN A 1 175 ? -37.189 25.252 7.035 1.00 49.28 175 ASN A O 1
ATOM 1384 N N . GLY A 1 176 ? -36.572 23.130 6.645 1.00 43.16 176 GLY A N 1
ATOM 1385 C CA . GLY A 1 176 ? -35.485 23.088 7.605 1.00 43.16 176 GLY A CA 1
ATOM 1386 C C . GLY A 1 176 ? -34.360 22.273 7.000 1.00 43.16 176 GLY A C 1
ATOM 1387 O O . GLY A 1 176 ? -34.477 21.052 6.914 1.00 43.16 176 GLY A O 1
ATOM 1388 N N . ASP A 1 177 ? -33.295 22.955 6.585 1.00 46.19 177 ASP A N 1
ATOM 1389 C CA . ASP A 1 177 ? -32.019 22.377 6.161 1.00 46.19 177 ASP A CA 1
ATOM 1390 C C . ASP A 1 177 ? -31.333 21.706 7.362 1.00 46.19 177 ASP A C 1
ATOM 1392 O O . ASP A 1 177 ? -30.333 22.174 7.903 1.00 46.19 177 ASP A O 1
ATOM 1396 N N . ALA A 1 178 ? -31.918 20.612 7.846 1.00 47.16 178 ALA A N 1
ATOM 1397 C CA . ALA A 1 178 ? -31.250 19.711 8.759 1.00 47.16 178 ALA A CA 1
ATOM 1398 C C . ALA A 1 178 ? -30.184 18.983 7.941 1.00 47.16 178 ALA A C 1
ATOM 1400 O O . ALA A 1 178 ? -30.501 18.129 7.112 1.00 47.16 178 ALA A O 1
ATOM 1401 N N . GLU A 1 179 ? -28.922 19.349 8.159 1.00 56.50 179 GLU A N 1
ATOM 1402 C CA . GLU A 1 179 ? -27.755 18.610 7.692 1.00 56.50 179 GLU A CA 1
ATOM 1403 C C . GLU A 1 179 ? -27.866 17.154 8.172 1.00 56.50 179 GLU A C 1
ATOM 1405 O O . GLU A 1 179 ? -27.469 16.785 9.281 1.00 56.50 179 GLU A O 1
ATOM 1410 N N . ASN A 1 180 ? -28.492 16.324 7.338 1.00 55.00 180 ASN A N 1
ATOM 1411 C CA . ASN A 1 180 ? -28.655 14.900 7.548 1.00 55.00 180 ASN A CA 1
ATOM 1412 C C . ASN A 1 180 ? -27.262 14.290 7.652 1.00 55.00 180 ASN A C 1
ATOM 1414 O O . ASN A 1 180 ? -26.554 14.183 6.653 1.00 55.00 180 ASN A O 1
ATOM 1418 N N . GLY A 1 181 ? -26.870 13.912 8.871 1.00 58.31 181 GLY A N 1
ATOM 1419 C CA . GLY A 1 181 ? -25.585 13.293 9.172 1.00 58.31 181 GLY A CA 1
ATOM 1420 C C . GLY A 1 181 ? -25.418 11.983 8.412 1.00 58.31 181 GLY A C 1
ATOM 1421 O O . GLY A 1 181 ? -25.742 10.908 8.915 1.00 58.31 181 GLY A O 1
ATOM 1422 N N . THR A 1 182 ? -24.927 12.073 7.179 1.00 66.56 182 THR A N 1
ATOM 1423 C CA . THR A 1 182 ? -24.605 10.926 6.343 1.00 66.56 182 THR A CA 1
ATOM 1424 C C . THR A 1 182 ? -23.454 10.182 6.984 1.00 66.56 182 THR A C 1
ATOM 1426 O O . THR A 1 182 ? -22.440 10.781 7.343 1.00 66.56 182 THR A O 1
ATOM 1429 N N . CYS A 1 183 ? -23.581 8.867 7.114 1.00 73.25 183 CYS A N 1
ATOM 1430 C CA . CYS A 1 183 ? -22.449 8.079 7.545 1.00 73.25 183 CYS A CA 1
ATOM 1431 C C . CYS A 1 183 ? -21.296 8.192 6.538 1.00 73.25 183 CYS A C 1
ATOM 1433 O O . CYS A 1 183 ? -21.453 7.843 5.370 1.00 73.25 183 CYS A O 1
ATOM 1435 N N . GLN A 1 184 ? -20.135 8.632 7.021 1.00 79.31 184 GLN A N 1
ATOM 1436 C CA . GLN A 1 184 ? -18.892 8.742 6.251 1.00 79.31 184 GLN A CA 1
ATOM 1437 C C . GLN A 1 184 ? -17.955 7.539 6.456 1.00 79.31 184 GLN A C 1
ATOM 1439 O O . GLN A 1 184 ? -16.782 7.588 6.108 1.00 79.31 184 GLN A O 1
ATOM 1444 N N . GLY A 1 185 ? -18.449 6.451 7.055 1.00 84.62 185 GLY A N 1
ATOM 1445 C CA . GLY A 1 185 ? -17.649 5.249 7.265 1.00 84.62 185 GLY A CA 1
ATOM 1446 C C . GLY A 1 185 ? -17.293 4.575 5.942 1.00 84.62 185 GLY A C 1
ATOM 1447 O O . GLY A 1 185 ? -18.125 4.491 5.037 1.00 84.62 185 GLY A O 1
ATOM 1448 N N . GLU A 1 186 ? -16.085 4.031 5.863 1.00 89.38 186 GLU A N 1
ATOM 1449 C CA . GLU A 1 186 ? -15.603 3.264 4.718 1.00 89.38 186 GLU A CA 1
ATOM 1450 C C . GLU A 1 186 ? -15.175 1.863 5.162 1.00 89.38 186 GLU A C 1
ATOM 1452 O O . GLU A 1 186 ? -14.845 1.611 6.319 1.00 89.38 186 GLU A O 1
ATOM 1457 N N . VAL A 1 187 ? -15.269 0.921 4.234 1.00 90.00 187 VAL A N 1
ATOM 1458 C CA . VAL A 1 187 ? -14.881 -0.476 4.393 1.00 90.00 187 VAL A CA 1
ATOM 1459 C C . VAL A 1 187 ? -13.954 -0.773 3.232 1.00 90.00 187 VAL A C 1
ATOM 1461 O O . VAL A 1 187 ? -14.401 -0.846 2.087 1.00 90.00 187 VAL A O 1
ATOM 1464 N N . GLU A 1 188 ? -12.672 -0.940 3.525 1.00 92.19 188 GLU A N 1
ATOM 1465 C CA . GLU A 1 188 ? -11.675 -1.335 2.541 1.00 92.19 188 GLU A CA 1
ATOM 1466 C C . GLU A 1 188 ? -11.350 -2.837 2.680 1.00 92.19 188 GLU A C 1
ATOM 1468 O O . GLU A 1 188 ? -11.330 -3.424 3.763 1.00 92.19 188 GLU A O 1
ATOM 1473 N N . VAL A 1 189 ? -11.198 -3.513 1.546 1.00 91.12 189 VAL A N 1
ATOM 1474 C CA . VAL A 1 189 ? -10.890 -4.942 1.461 1.00 91.12 189 VAL A CA 1
ATOM 1475 C C . VAL A 1 189 ? -9.775 -5.118 0.445 1.00 91.12 189 VAL A C 1
ATOM 1477 O O . VAL A 1 189 ? -9.988 -4.839 -0.733 1.00 91.12 189 VAL A O 1
ATOM 1480 N N . THR A 1 190 ? -8.615 -5.614 0.879 1.00 90.69 190 THR A N 1
ATOM 1481 C CA . THR A 1 190 ? -7.401 -5.636 0.052 1.00 90.69 190 THR A CA 1
ATOM 1482 C C . THR A 1 190 ? -6.831 -7.039 -0.079 1.00 90.69 190 THR A C 1
ATOM 1484 O O . THR A 1 190 ? -6.206 -7.583 0.818 1.00 90.69 190 THR A O 1
ATOM 1487 N N . VAL A 1 191 ? -6.978 -7.640 -1.246 1.00 89.25 191 VAL A N 1
ATOM 1488 C CA . VAL A 1 191 ? -6.353 -8.932 -1.541 1.00 89.25 191 VAL A CA 1
ATOM 1489 C C . VAL A 1 191 ? -4.944 -8.691 -2.033 1.00 89.25 191 VAL A C 1
ATOM 1491 O O . VAL A 1 191 ? -4.802 -7.921 -2.975 1.00 89.25 191 VAL A O 1
ATOM 1494 N N . LEU A 1 192 ? -3.934 -9.355 -1.469 1.00 86.62 192 LEU A N 1
ATOM 1495 C CA . LEU A 1 192 ? -2.579 -9.336 -2.018 1.00 86.62 192 LEU A CA 1
ATOM 1496 C C . LEU A 1 192 ? -2.101 -10.759 -2.326 1.00 86.62 192 LEU A C 1
ATOM 1498 O O . LEU A 1 192 ? -2.604 -11.738 -1.790 1.00 86.62 192 LEU A O 1
ATOM 1502 N N . ASP A 1 193 ? -1.135 -10.887 -3.219 1.00 81.81 193 ASP A N 1
ATOM 1503 C CA . ASP A 1 193 ? -0.307 -12.078 -3.304 1.00 81.81 193 ASP A CA 1
ATOM 1504 C C . ASP A 1 193 ? 0.908 -11.834 -2.424 1.00 81.81 193 ASP A C 1
ATOM 1506 O O . ASP A 1 193 ? 1.809 -11.080 -2.789 1.00 81.81 193 ASP A O 1
ATOM 1510 N N . ASP A 1 194 ? 0.926 -12.458 -1.255 1.00 71.62 194 ASP A N 1
ATOM 1511 C CA . ASP A 1 194 ? 2.165 -12.601 -0.505 1.00 71.62 194 ASP A CA 1
ATOM 1512 C C . ASP A 1 194 ? 2.731 -13.999 -0.772 1.00 71.62 194 ASP A C 1
ATOM 1514 O O . ASP A 1 194 ? 2.001 -14.983 -0.768 1.00 71.62 194 ASP A O 1
ATOM 1518 N N . LEU A 1 195 ? 4.020 -14.064 -1.096 1.00 66.12 195 LEU A N 1
ATOM 1519 C CA . LEU A 1 195 ? 4.762 -15.304 -1.331 1.00 66.12 195 LEU A CA 1
ATOM 1520 C C . LEU A 1 195 ? 5.539 -15.738 -0.077 1.00 66.12 195 LEU A C 1
ATOM 1522 O O . LEU A 1 195 ? 6.222 -16.759 -0.093 1.00 66.12 195 LEU A O 1
ATOM 1526 N N . ARG A 1 196 ? 5.449 -14.973 1.017 1.00 58.38 196 ARG A N 1
ATOM 1527 C CA . ARG A 1 196 ? 6.202 -15.162 2.264 1.00 58.38 196 ARG A CA 1
ATOM 1528 C C . ARG A 1 196 ? 5.550 -16.173 3.207 1.00 58.38 196 ARG A C 1
ATOM 1530 O O . ARG A 1 196 ? 5.499 -15.959 4.415 1.00 58.38 196 ARG A O 1
ATOM 1537 N N . HIS A 1 197 ? 5.064 -17.298 2.687 1.00 52.38 197 HIS A N 1
ATOM 1538 C CA . HIS A 1 197 ? 4.653 -18.382 3.573 1.00 52.38 197 HIS A CA 1
ATOM 1539 C C . HIS A 1 197 ? 5.902 -19.012 4.214 1.00 52.38 197 HIS A C 1
ATOM 1541 O O . HIS A 1 197 ? 6.810 -19.412 3.479 1.00 52.38 197 HIS A O 1
ATOM 1547 N N . PRO A 1 198 ? 5.965 -19.168 5.550 1.00 50.75 198 PRO A N 1
ATOM 1548 C CA . PRO A 1 198 ? 7.138 -19.730 6.228 1.00 50.75 198 PRO A CA 1
ATOM 1549 C C . PRO A 1 198 ? 7.475 -21.155 5.762 1.00 50.75 198 PRO A C 1
ATOM 1551 O O . PRO A 1 198 ? 8.616 -21.588 5.866 1.00 50.75 198 PRO A O 1
ATOM 1554 N N . SER A 1 199 ? 6.501 -21.880 5.203 1.00 56.62 199 SER A N 1
ATOM 1555 C CA . SER A 1 199 ? 6.696 -23.236 4.667 1.00 56.62 199 SER A CA 1
ATOM 1556 C C . SER A 1 199 ? 7.140 -23.289 3.197 1.00 56.62 199 SER A C 1
ATOM 1558 O O . SER A 1 199 ? 7.188 -24.379 2.641 1.00 56.62 199 SER A O 1
ATOM 1560 N N . GLY A 1 200 ? 7.377 -22.154 2.523 1.00 53.78 200 GLY A N 1
ATOM 1561 C CA . GLY A 1 200 ? 7.777 -22.118 1.104 1.00 53.78 200 GLY A CA 1
ATOM 1562 C C . GLY A 1 200 ? 6.712 -22.599 0.103 1.00 53.78 200 GLY A C 1
ATOM 1563 O O . GLY A 1 200 ? 6.938 -22.589 -1.103 1.00 53.78 200 GLY A O 1
ATOM 1564 N N . ILE A 1 201 ? 5.536 -23.003 0.587 1.00 57.72 201 ILE A N 1
ATOM 1565 C CA . ILE A 1 201 ? 4.348 -23.273 -0.225 1.00 57.72 201 ILE A CA 1
ATOM 1566 C C . ILE A 1 201 ? 3.777 -21.917 -0.635 1.00 57.72 201 ILE A C 1
ATOM 1568 O O . ILE A 1 201 ? 3.633 -21.046 0.217 1.00 57.72 201 ILE A O 1
ATOM 1572 N N . ALA A 1 202 ? 3.434 -21.726 -1.910 1.00 50.12 202 ALA A N 1
ATOM 1573 C CA . ALA A 1 202 ? 2.791 -20.503 -2.389 1.00 50.12 202 ALA A CA 1
ATOM 1574 C C . ALA A 1 202 ? 1.378 -20.347 -1.785 1.00 50.12 202 ALA A C 1
ATOM 1576 O O . ALA A 1 202 ? 0.369 -20.598 -2.439 1.00 50.12 202 ALA A O 1
ATOM 1577 N N . ALA A 1 203 ? 1.289 -19.958 -0.517 1.00 48.09 203 ALA A N 1
ATOM 1578 C CA . ALA A 1 203 ? 0.056 -19.520 0.109 1.00 48.09 203 ALA A CA 1
ATOM 1579 C C . ALA A 1 203 ? -0.098 -18.032 -0.189 1.00 48.09 203 ALA A C 1
ATOM 1581 O O . ALA A 1 203 ? 0.780 -17.257 0.160 1.00 48.09 203 ALA A O 1
ATOM 1582 N N . ARG A 1 204 ? -1.186 -17.632 -0.849 1.00 52.47 204 ARG A N 1
ATOM 1583 C CA . ARG A 1 204 ? -1.468 -16.220 -1.141 1.00 52.47 204 ARG A CA 1
ATOM 1584 C C . ARG A 1 204 ? -2.276 -15.623 0.011 1.00 52.47 204 ARG A C 1
ATOM 1586 O O . ARG A 1 204 ? -3.351 -16.117 0.337 1.00 52.47 204 ARG A O 1
ATOM 1593 N N . PHE A 1 205 ? -1.774 -14.562 0.625 1.00 51.31 205 PHE A N 1
ATOM 1594 C CA . PHE A 1 205 ? -2.358 -13.981 1.834 1.00 51.31 205 PHE A CA 1
ATOM 1595 C C . PHE A 1 205 ? -3.476 -12.978 1.514 1.00 51.31 205 PHE A C 1
ATOM 1597 O O . PHE A 1 205 ? -3.299 -12.055 0.729 1.00 51.31 205 PHE A O 1
ATOM 1604 N N . LEU A 1 206 ? -4.637 -13.096 2.159 1.00 49.97 206 LEU A N 1
ATOM 1605 C CA . LEU A 1 206 ? -5.668 -12.062 2.080 1.00 49.97 206 LEU A CA 1
ATOM 1606 C C . LEU A 1 206 ? -5.447 -11.016 3.174 1.00 49.97 206 LEU A C 1
ATOM 1608 O O . LEU A 1 206 ? -5.276 -11.344 4.344 1.00 49.97 206 LEU A O 1
ATOM 1612 N N . TYR A 1 207 ? -5.521 -9.737 2.820 1.00 52.00 207 TYR A N 1
ATOM 1613 C CA . TYR A 1 207 ? -5.444 -8.666 3.806 1.00 52.00 207 TYR A CA 1
ATOM 1614 C C . TYR A 1 207 ? -6.805 -7.971 3.947 1.00 52.00 207 TYR A C 1
ATOM 1616 O O . TYR A 1 207 ? -7.584 -7.789 3.007 1.00 52.00 207 TYR A O 1
ATOM 1624 N N . HIS A 1 208 ? -7.162 -7.602 5.173 1.00 51.31 208 HIS A N 1
ATOM 1625 C CA . HIS A 1 208 ? -8.442 -6.959 5.457 1.00 51.31 208 HIS A CA 1
ATOM 1626 C C . HIS A 1 208 ? -8.210 -5.609 6.103 1.00 51.31 208 HIS A C 1
ATOM 1628 O O . HIS A 1 208 ? -8.288 -5.421 7.316 1.00 51.31 208 HIS A O 1
ATOM 1634 N N . HIS A 1 209 ? -7.958 -4.623 5.255 1.00 47.34 209 HIS A N 1
ATOM 1635 C CA . HIS A 1 209 ? -7.852 -3.251 5.709 1.00 47.34 209 HIS A CA 1
ATOM 1636 C C . HIS A 1 209 ? -9.236 -2.633 5.931 1.00 47.34 209 HIS A C 1
ATOM 1638 O O . HIS A 1 209 ? -9.673 -1.789 5.170 1.00 47.34 209 HIS A O 1
ATOM 1644 N N . LEU A 1 210 ? -9.939 -3.010 7.002 1.00 47.03 210 LEU A N 1
ATOM 1645 C CA . LEU A 1 210 ? -11.216 -2.380 7.360 1.00 47.03 210 LEU A CA 1
ATOM 1646 C C . LEU A 1 210 ? -10.995 -0.983 7.961 1.00 47.03 210 LEU A C 1
ATOM 1648 O O . LEU A 1 210 ? -11.094 -0.757 9.165 1.00 47.03 210 LEU A O 1
ATOM 1652 N N . PHE A 1 211 ? -10.674 -0.015 7.109 1.00 40.88 211 PHE A N 1
ATOM 1653 C CA . PHE A 1 211 ? -10.444 1.356 7.538 1.00 40.88 211 PHE A CA 1
ATOM 1654 C C . PHE A 1 211 ? -11.768 2.117 7.676 1.00 40.88 211 PHE A C 1
ATOM 1656 O O . PHE A 1 211 ? -12.251 2.693 6.709 1.00 40.88 211 PHE A O 1
ATOM 1663 N N . PHE A 1 212 ? -12.311 2.224 8.891 1.00 42.16 212 PHE A N 1
ATOM 1664 C CA . PHE A 1 212 ? -13.287 3.279 9.163 1.00 42.16 212 PHE A CA 1
ATOM 1665 C C . PHE A 1 212 ? -12.510 4.549 9.505 1.00 42.16 212 PHE A C 1
ATOM 1667 O O . PHE A 1 212 ? -11.891 4.630 10.566 1.00 42.16 212 PHE A O 1
ATOM 1674 N N . ARG A 1 213 ? -12.515 5.542 8.610 1.00 37.84 213 ARG A N 1
ATOM 1675 C CA . ARG A 1 213 ? -12.114 6.912 8.952 1.00 37.84 213 ARG A CA 1
ATOM 1676 C C . ARG A 1 213 ? -13.293 7.575 9.661 1.00 37.84 213 ARG A C 1
ATOM 1678 O O . ARG A 1 213 ? -14.247 7.944 8.986 1.00 37.84 213 ARG A O 1
ATOM 1685 N N . PRO A 1 214 ? -13.287 7.759 10.992 1.00 37.91 214 PRO A N 1
ATOM 1686 C CA . PRO A 1 214 ? -14.044 8.862 11.546 1.00 37.91 214 PRO A CA 1
ATOM 1687 C C . PRO A 1 214 ? -13.313 10.132 11.104 1.00 37.91 214 PRO A C 1
ATOM 1689 O O . PRO A 1 214 ? -12.246 10.445 11.636 1.00 37.91 214 PRO A O 1
ATOM 1692 N N . GLU A 1 215 ? -13.835 10.840 10.101 1.00 38.28 215 GLU A N 1
ATOM 1693 C CA . GLU A 1 215 ? -13.438 12.236 9.945 1.00 38.28 215 GLU A CA 1
ATOM 1694 C C . GLU A 1 215 ? -13.753 12.979 11.250 1.00 38.28 215 GLU A C 1
ATOM 1696 O O . GLU A 1 215 ? -14.682 12.654 11.998 1.00 38.28 215 GLU A O 1
ATOM 1701 N N . TYR A 1 216 ? -12.848 13.887 11.586 1.00 41.78 216 TYR A N 1
ATOM 1702 C CA . TYR A 1 216 ? -12.727 14.550 12.872 1.00 41.78 216 TYR A CA 1
ATOM 1703 C C . TYR A 1 216 ? -14.068 15.087 13.420 1.00 41.78 216 TYR A C 1
ATOM 1705 O O . TYR A 1 216 ? -14.829 15.745 12.723 1.00 41.78 216 TYR A O 1
ATOM 1713 N N . ASN A 1 217 ? -14.286 14.881 14.725 1.00 39.72 217 ASN A N 1
ATOM 1714 C CA . ASN A 1 217 ? -15.258 15.591 15.572 1.00 39.72 217 ASN A CA 1
ATOM 1715 C C . ASN A 1 217 ? -16.768 15.447 15.287 1.00 39.72 217 ASN A C 1
ATOM 1717 O O . ASN A 1 217 ? -17.500 16.431 15.341 1.00 39.72 217 ASN A O 1
ATOM 1721 N N . SER A 1 218 ? -17.304 14.223 15.196 1.00 38.06 218 SER A N 1
ATOM 1722 C CA . SER A 1 218 ? -18.712 14.028 15.596 1.00 38.06 218 SER A CA 1
ATOM 1723 C C . SER A 1 218 ? -18.978 12.678 16.280 1.00 38.06 218 SER A C 1
ATOM 1725 O O . SER A 1 218 ? -18.786 11.619 15.678 1.00 38.06 218 SER A O 1
ATOM 1727 N N . PRO A 1 219 ? -19.386 12.655 17.567 1.00 38.25 219 PRO A N 1
ATOM 1728 C CA . PRO A 1 219 ? -19.716 11.437 18.290 1.00 38.25 219 PRO A CA 1
ATOM 1729 C C . PRO A 1 219 ? -21.205 11.127 18.111 1.00 38.25 219 PRO A C 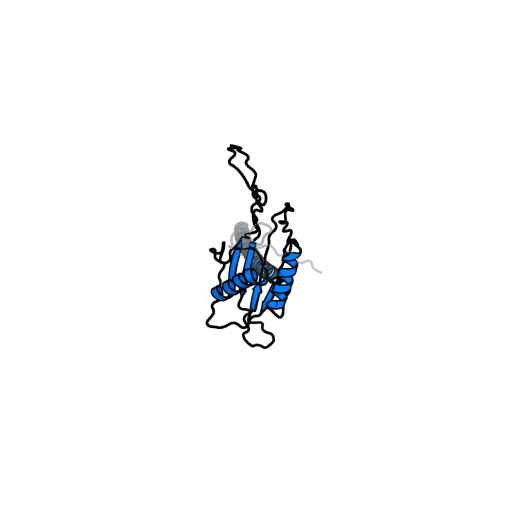1
ATOM 1731 O O . PRO A 1 219 ? -22.015 11.408 18.990 1.00 38.25 219 PRO A O 1
ATOM 1734 N N . ARG A 1 220 ? -21.598 10.540 16.981 1.00 39.31 220 ARG A N 1
ATOM 1735 C CA . ARG A 1 220 ? -22.938 9.947 16.851 1.00 39.31 220 ARG A CA 1
ATOM 1736 C C . ARG A 1 220 ? -22.827 8.562 16.236 1.00 39.31 220 ARG A C 1
ATOM 1738 O O . ARG A 1 220 ? -22.849 8.394 15.026 1.00 39.31 220 ARG A O 1
ATOM 1745 N N . ILE A 1 221 ? -22.667 7.571 17.110 1.00 39.50 221 ILE A N 1
ATOM 1746 C CA . ILE A 1 221 ? -22.817 6.160 16.758 1.00 39.50 221 ILE A CA 1
ATOM 1747 C C . ILE A 1 221 ? -24.277 5.782 17.023 1.00 39.50 221 ILE A C 1
ATOM 1749 O O . ILE A 1 221 ? -24.818 6.048 18.099 1.00 39.50 221 ILE A O 1
ATOM 1753 N N . CYS A 1 222 ? -24.913 5.217 16.001 1.00 34.09 222 CYS A N 1
ATOM 1754 C CA . CYS A 1 222 ? -26.307 4.799 15.965 1.00 34.09 222 CYS A CA 1
ATOM 1755 C C . CYS A 1 222 ? -26.639 3.853 17.134 1.00 34.09 222 CYS A C 1
ATOM 1757 O O . CYS A 1 222 ? -26.049 2.783 17.271 1.00 34.09 222 CYS A O 1
ATOM 1759 N N . ARG A 1 223 ? -27.609 4.230 17.975 1.00 28.20 223 ARG A N 1
ATOM 1760 C CA . ARG A 1 223 ? -28.180 3.342 18.997 1.00 28.20 223 ARG A CA 1
ATOM 1761 C C . ARG A 1 223 ? -29.119 2.341 18.327 1.00 28.20 223 ARG A C 1
ATOM 1763 O O . ARG A 1 223 ? -30.164 2.731 17.820 1.00 28.20 223 ARG A O 1
ATOM 1770 N N . THR A 1 224 ? -28.818 1.052 18.427 1.00 30.73 224 THR A N 1
ATOM 1771 C CA . THR A 1 224 ? -29.823 -0.013 18.274 1.00 30.73 224 THR A CA 1
ATOM 1772 C C . THR A 1 224 ? -30.088 -0.645 19.630 1.00 30.73 224 THR A C 1
ATOM 1774 O O . THR A 1 224 ? -29.247 -1.363 20.165 1.00 30.73 224 THR A O 1
ATOM 1777 N N . GLN A 1 225 ? -31.268 -0.371 20.184 1.00 24.31 225 GLN A N 1
ATOM 1778 C CA . GLN A 1 225 ? -31.825 -1.097 21.318 1.00 24.31 225 GLN A CA 1
ATOM 1779 C C . GLN A 1 225 ? -32.574 -2.309 20.744 1.00 24.31 225 GLN A C 1
ATOM 1781 O O . GLN A 1 225 ? -33.613 -2.155 20.108 1.00 24.31 225 GLN A O 1
ATOM 1786 N N . TRP A 1 226 ? -32.018 -3.510 20.901 1.00 24.34 226 TRP A N 1
ATOM 1787 C CA . TRP A 1 226 ? -32.706 -4.755 20.553 1.00 24.34 226 TRP A CA 1
ATOM 1788 C C . TRP A 1 226 ? -33.610 -5.165 21.724 1.00 24.34 226 TRP A C 1
ATOM 1790 O O . TRP A 1 226 ? -33.112 -5.402 22.823 1.00 24.34 226 TRP A O 1
ATOM 1800 N N . ARG A 1 227 ? -34.929 -5.248 21.500 1.00 22.44 227 ARG A N 1
ATOM 1801 C CA . ARG A 1 227 ? -35.846 -6.020 22.356 1.00 22.44 227 ARG A CA 1
ATOM 1802 C C . ARG A 1 227 ? -36.011 -7.402 21.731 1.00 22.44 227 ARG A C 1
ATOM 1804 O O . ARG A 1 227 ? -36.322 -7.495 20.546 1.00 22.44 227 ARG A O 1
ATOM 1811 N N . GLY A 1 228 ? -35.731 -8.437 22.518 1.00 21.45 228 GLY A N 1
ATOM 1812 C CA . GLY A 1 228 ? -35.903 -9.832 22.126 1.00 21.45 228 GLY A CA 1
ATOM 1813 C C . GLY A 1 228 ? -37.376 -10.225 22.051 1.00 21.45 228 GLY A C 1
ATOM 1814 O O . GLY A 1 228 ? -38.196 -9.696 22.804 1.00 21.45 228 GLY A O 1
ATOM 1815 N N . TYR A 1 229 ? -37.661 -11.146 21.135 1.00 25.23 229 TYR A N 1
ATOM 1816 C CA . TYR A 1 229 ? -38.710 -12.146 21.299 1.00 25.23 229 TYR A CA 1
ATOM 1817 C C . TYR A 1 229 ? -38.027 -13.450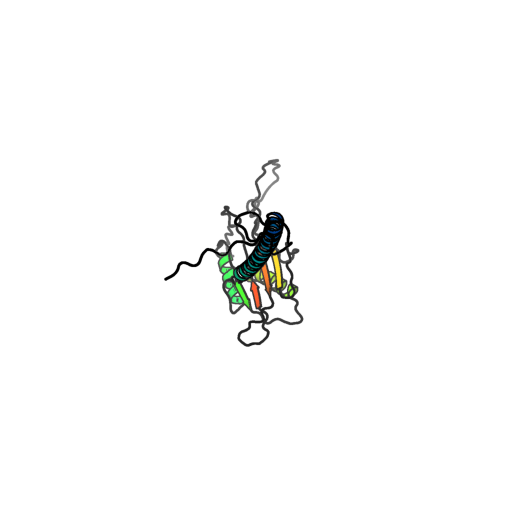 21.696 1.00 25.23 229 TYR A C 1
ATOM 1819 O O . TYR A 1 229 ? -36.930 -13.702 21.139 1.00 25.23 229 TYR A O 1
#

Secondary structure (DSSP, 8-state):
---PPPPPPPSB-TTT-SBPPTT-SS-HHHHHHHHHHHHHHHHHHHHHHHHHHHHHHHHHHHHHHHHHTS----EEES-HHHHHHHHHHHHHTT---B--EEEE-PPPTTS-HHHHHHHHHHHHHHHH---B-TTSPPSS-EE-SSEEEEEEEB------TT----S------------------EEEEEEE-----TTSS-PPEEEE--B----SS---PPP--PPP-

Foldseek 3Di:
DDDDDPPDADQAAPPPRHGPDPPDNHHPVVVVVVVVVVVVVVVVVVVVVVVVVVVVVVVVVVVVVVVVPPPPQFAEDADPLVLLVVLLVCVVVLHPPQDWYWYFDADDPVQDQVNVQLVSVVCSCPRSVFAWDSVDQFPDWDDDPFKTKGKTAGPQDLPPVVPPPPDDDDDDDDPDPPVSPDRRFMFMWMFGQDCPDVVSPRGGITTGNGGTDPDPDDPDRDDDDDDDD

pLDDT: mean 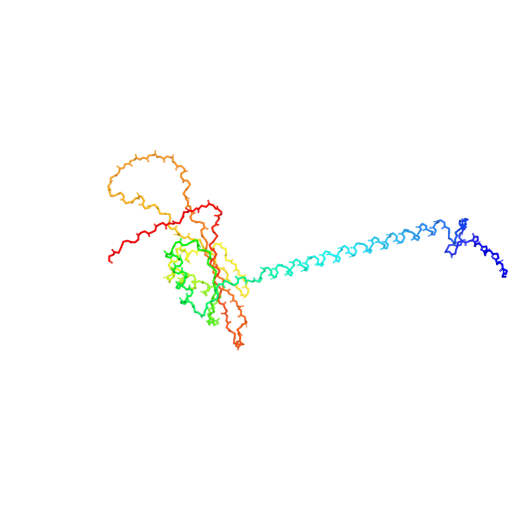75.74, std 20.46, range [21.45, 97.75]

Organism: NCBI:txid2804957